Protein AF-A0A0A2W5I9-F1 (afdb_monomer_lite)

Foldseek 3Di:
DFPVVVCPVVDPPPDDPPDVPDPPDDPPPDPDDDPPPQPDLQFPDLPDQWDWAAALNFIAIAGADSVQCPDPDDDHSVLRGHGNVLSVVLNLLLDPVNCCPVVQLFFQAFEEEEESCRLHCSNLLSCFLGYAAYEYEEAPVNQVNNVVRCVRCVVRSLVVSVVVPDDDDDDDDDDDDDDDPDDRPPRTHHYDYDYDHPVPDDDDPPDDGQWYKYQDFDQPDDDPDDDDDDDDDDPPPRDTDTDIDTPDHHRDDD

Organism: NCBI:txid1245745

Structure (mmCIF, N/CA/C/O backbone):
data_AF-A0A0A2W5I9-F1
#
_entry.id   AF-A0A0A2W5I9-F1
#
loop_
_atom_site.group_PDB
_atom_site.id
_atom_site.type_symbol
_atom_site.label_atom_id
_atom_site.label_alt_id
_atom_site.label_comp_id
_atom_site.label_asym_id
_atom_site.label_entity_id
_atom_site.label_seq_id
_atom_site.pdbx_PDB_ins_code
_atom_site.Cartn_x
_atom_site.Cartn_y
_atom_site.Cartn_z
_atom_site.occupancy
_atom_site.B_iso_or_equiv
_atom_site.auth_seq_id
_atom_site.auth_comp_id
_atom_site.auth_asym_id
_atom_site.auth_atom_id
_atom_site.pdbx_PDB_model_num
ATOM 1 N N . MET A 1 1 ? -12.693 17.772 22.483 1.00 52.12 1 MET A N 1
ATOM 2 C CA . MET A 1 1 ? -11.372 17.391 21.970 1.00 52.12 1 MET A CA 1
ATOM 3 C C . MET A 1 1 ? -11.554 17.066 20.502 1.00 52.12 1 MET A C 1
ATOM 5 O O . MET A 1 1 ? -12.340 16.175 20.196 1.00 52.12 1 MET A O 1
ATOM 9 N N . THR A 1 2 ? -10.993 17.873 19.609 1.00 63.66 2 THR A N 1
ATOM 10 C CA . THR A 1 2 ? -11.064 17.654 18.155 1.00 63.66 2 THR A CA 1
ATOM 11 C C . THR A 1 2 ? -10.061 16.573 17.728 1.00 63.66 2 THR A C 1
ATOM 13 O O . THR A 1 2 ? -9.167 16.221 18.493 1.00 63.66 2 THR A O 1
ATOM 16 N N . CYS A 1 3 ? -10.193 16.018 16.516 1.00 57.78 3 CYS A N 1
ATOM 17 C CA . CYS A 1 3 ? -9.220 15.048 15.987 1.00 57.78 3 CYS A CA 1
ATOM 18 C C . CYS A 1 3 ? -7.805 15.623 15.924 1.00 57.78 3 CYS A C 1
ATOM 20 O O . CYS A 1 3 ? -6.857 14.907 16.217 1.00 57.78 3 CYS A O 1
ATOM 22 N N . ALA A 1 4 ? -7.691 16.906 15.567 1.00 61.53 4 ALA A N 1
ATOM 23 C CA . ALA A 1 4 ? -6.427 17.630 15.522 1.00 61.53 4 ALA A CA 1
ATOM 24 C C . ALA A 1 4 ? -5.788 17.712 16.915 1.00 61.53 4 ALA A C 1
ATOM 26 O O . ALA A 1 4 ? -4.659 17.276 17.081 1.00 61.53 4 ALA A O 1
ATOM 27 N N . GLU A 1 5 ? -6.547 18.120 17.938 1.00 63.84 5 GLU A N 1
ATOM 28 C CA . GLU A 1 5 ? -6.062 18.164 19.329 1.00 63.84 5 GLU A CA 1
ATOM 29 C C . GLU A 1 5 ? -5.630 16.778 19.842 1.00 63.84 5 GLU A C 1
ATOM 31 O O . GLU A 1 5 ? -4.676 16.660 20.607 1.00 63.84 5 GLU A O 1
ATOM 36 N N . LEU A 1 6 ? -6.327 15.713 19.428 1.00 67.12 6 LEU A N 1
ATOM 37 C CA . LEU A 1 6 ? -5.983 14.344 19.813 1.00 67.12 6 LEU A CA 1
ATOM 38 C C . LEU A 1 6 ? -4.720 13.849 19.089 1.00 67.12 6 LEU A C 1
ATOM 40 O O . LEU A 1 6 ? -3.884 13.208 19.718 1.00 67.12 6 LEU A O 1
ATOM 44 N N . LEU A 1 7 ? -4.556 14.176 17.803 1.00 66.88 7 LEU A N 1
ATOM 45 C CA . LEU A 1 7 ? -3.341 13.888 17.036 1.00 66.88 7 LEU A CA 1
ATOM 46 C C . LEU A 1 7 ? -2.136 14.646 17.594 1.00 66.88 7 LEU A C 1
ATOM 48 O O . LEU A 1 7 ? -1.133 14.009 17.880 1.00 66.88 7 LEU A O 1
ATOM 52 N N . GLU A 1 8 ? -2.258 15.950 17.840 1.00 68.31 8 GLU A N 1
ATOM 53 C CA . GLU A 1 8 ? -1.211 16.776 18.461 1.00 68.31 8 GLU A CA 1
ATOM 54 C C . GLU A 1 8 ? -0.832 16.287 19.865 1.00 68.31 8 GLU A C 1
ATOM 56 O O . GLU A 1 8 ? 0.310 16.423 20.287 1.00 68.31 8 GLU A O 1
ATOM 61 N N . SER A 1 9 ? -1.777 15.702 20.610 1.00 68.31 9 SER A N 1
ATOM 62 C CA . SER A 1 9 ? -1.481 15.138 21.933 1.00 68.31 9 SER A CA 1
ATOM 63 C C . SER A 1 9 ? -0.750 13.792 21.887 1.00 68.31 9 SER A C 1
ATOM 65 O O . SER A 1 9 ? -0.144 13.390 22.881 1.00 68.31 9 SER A O 1
ATOM 67 N N . LEU A 1 10 ? -0.858 13.069 20.767 1.00 64.94 10 LEU A N 1
ATOM 68 C CA . LEU A 1 10 ? -0.329 11.712 20.592 1.00 64.94 10 LEU A CA 1
ATOM 69 C C . LEU A 1 10 ? 0.934 11.667 19.730 1.00 64.94 10 LEU A C 1
ATOM 71 O O . LEU A 1 10 ? 1.725 10.734 19.868 1.00 64.94 10 LEU A O 1
ATOM 75 N N . LEU A 1 11 ? 1.094 12.634 18.834 1.00 65.25 11 LEU A N 1
ATOM 76 C CA . LEU A 1 11 ? 2.241 12.799 17.957 1.00 65.25 11 LEU A CA 1
ATOM 77 C C . LEU A 1 11 ? 3.175 13.863 18.537 1.00 65.25 11 LEU A C 1
ATOM 79 O O . LEU A 1 11 ? 2.763 14.737 19.297 1.00 65.25 11 LEU A O 1
ATOM 83 N N . GLU A 1 12 ? 4.453 13.772 18.188 1.00 58.31 12 GLU A N 1
ATOM 84 C CA . GLU A 1 12 ? 5.387 14.871 18.429 1.00 58.31 12 GLU A CA 1
ATOM 85 C C . GLU A 1 12 ? 4.946 16.120 17.636 1.00 58.31 12 GLU A C 1
ATOM 87 O O . GLU A 1 12 ? 4.143 15.991 16.704 1.00 58.31 12 GLU A O 1
ATOM 92 N N . PRO A 1 13 ? 5.423 17.328 18.005 1.00 53.09 13 PRO A N 1
ATOM 93 C CA . PRO A 1 13 ? 5.134 18.539 17.245 1.00 53.09 13 PRO A CA 1
ATOM 94 C C . PRO A 1 13 ? 5.393 18.324 15.753 1.00 53.09 13 PRO A C 1
ATOM 96 O O . PRO A 1 13 ? 6.330 17.608 15.393 1.00 53.09 13 PRO A O 1
ATOM 99 N N . GLU A 1 14 ? 4.570 18.948 14.907 1.00 50.47 14 GLU A N 1
ATOM 100 C CA . GLU A 1 14 ? 4.758 18.935 13.456 1.00 50.47 14 GLU A CA 1
ATOM 101 C C . GLU A 1 14 ? 6.224 19.232 13.125 1.00 50.47 14 GLU A C 1
ATOM 103 O O . GLU A 1 14 ? 6.803 20.210 13.608 1.00 50.47 14 GLU A O 1
ATOM 108 N N . ILE A 1 15 ? 6.840 18.347 12.341 1.00 54.41 15 ILE A N 1
ATOM 109 C CA . ILE A 1 15 ? 8.192 18.572 11.849 1.00 54.41 15 ILE A CA 1
ATOM 110 C C . ILE A 1 15 ? 8.062 19.649 10.771 1.00 54.41 15 ILE A C 1
ATOM 112 O O . ILE A 1 15 ? 7.658 19.347 9.650 1.00 54.41 15 ILE A O 1
ATOM 116 N N . GLU A 1 16 ? 8.366 20.903 11.121 1.00 40.19 16 GLU A N 1
ATOM 117 C CA . GLU A 1 16 ? 8.566 21.959 10.125 1.00 40.19 16 GLU A CA 1
ATOM 118 C C . GLU A 1 16 ? 9.627 21.474 9.128 1.00 40.19 16 GLU A C 1
ATOM 120 O O . GLU A 1 16 ? 10.643 20.910 9.549 1.00 40.19 16 GLU A O 1
ATOM 125 N N . ASP A 1 17 ? 9.341 21.632 7.827 1.00 41.25 17 ASP A N 1
ATOM 126 C CA . ASP A 1 17 ? 10.168 21.166 6.708 1.00 41.25 17 ASP A CA 1
ATOM 127 C C . ASP A 1 17 ? 11.663 21.233 7.056 1.00 41.25 17 ASP A C 1
ATOM 129 O O . ASP A 1 17 ? 12.174 22.282 7.451 1.00 41.25 17 ASP A O 1
ATOM 133 N N . ALA A 1 18 ? 12.353 20.093 6.953 1.00 39.56 18 ALA A N 1
ATOM 134 C CA . ALA A 1 18 ? 13.768 19.977 7.276 1.00 39.56 18 ALA A CA 1
ATOM 135 C C . ALA A 1 18 ? 14.614 20.805 6.293 1.00 39.56 18 ALA A C 1
ATOM 137 O O . ALA A 1 18 ? 15.178 20.284 5.332 1.00 39.56 18 ALA A O 1
ATOM 138 N N . ASP A 1 19 ? 14.708 22.110 6.529 1.00 41.22 19 ASP A N 1
ATOM 139 C CA . ASP A 1 19 ? 15.685 22.969 5.884 1.00 41.22 19 ASP A CA 1
ATOM 140 C C . ASP A 1 19 ? 17.084 22.465 6.279 1.00 41.22 19 ASP A C 1
ATOM 142 O O . ASP A 1 19 ? 17.361 22.229 7.459 1.00 41.22 19 ASP A O 1
ATOM 146 N N . GLU A 1 20 ? 17.977 22.313 5.292 1.00 44.75 20 GLU A N 1
ATOM 147 C CA . GLU A 1 20 ? 19.311 21.670 5.345 1.00 44.75 20 GLU A CA 1
ATOM 148 C C . GLU A 1 20 ? 20.307 22.198 6.419 1.00 44.75 20 GLU A C 1
ATOM 150 O O . GLU A 1 20 ? 21.486 21.844 6.404 1.00 44.75 20 GLU A O 1
ATOM 155 N N . GLY A 1 21 ? 19.893 23.045 7.366 1.00 41.62 21 GLY A N 1
ATOM 156 C CA . GLY A 1 21 ? 20.772 23.741 8.309 1.00 41.62 21 GLY A CA 1
ATOM 157 C C . GLY A 1 21 ? 20.433 23.657 9.799 1.00 41.62 21 GLY A C 1
ATOM 158 O O . GLY A 1 21 ? 21.230 24.156 10.592 1.00 41.62 21 GLY A O 1
ATOM 159 N N . SER A 1 22 ? 19.317 23.054 10.226 1.00 37.38 22 SER A N 1
ATOM 160 C CA . SER A 1 22 ? 18.909 23.079 11.645 1.00 37.38 22 SER A CA 1
ATOM 161 C C . SER A 1 22 ? 18.976 21.705 12.317 1.00 37.38 22 SER A C 1
ATOM 163 O O . SER A 1 22 ? 17.987 21.173 12.814 1.00 37.38 22 SER A O 1
ATOM 165 N N . ILE A 1 23 ? 20.177 21.122 12.386 1.00 39.69 23 ILE A N 1
ATOM 166 C CA . ILE A 1 23 ? 20.460 20.051 13.354 1.00 39.69 23 ILE A CA 1
ATOM 167 C C . ILE A 1 23 ? 20.626 20.716 14.728 1.00 39.69 23 ILE A C 1
ATOM 169 O O . ILE A 1 23 ? 21.737 20.946 15.207 1.00 39.69 23 ILE A O 1
ATOM 173 N N . ILE A 1 24 ? 19.506 21.070 15.359 1.00 34.22 24 ILE A N 1
ATOM 174 C CA . ILE A 1 24 ? 19.458 21.299 16.804 1.00 34.22 24 ILE A CA 1
ATOM 175 C C . ILE A 1 24 ? 19.290 19.911 17.444 1.00 34.22 24 ILE A C 1
ATOM 177 O O . ILE A 1 24 ? 18.338 19.207 17.113 1.00 34.22 24 ILE A O 1
ATOM 181 N N . PRO A 1 25 ? 20.208 19.459 18.318 1.00 35.72 25 PRO A N 1
ATOM 182 C CA . PRO A 1 25 ? 20.138 18.116 18.882 1.00 35.72 25 PRO A CA 1
ATOM 183 C C . PRO A 1 25 ? 18.920 17.975 19.817 1.00 35.72 25 PRO A C 1
ATOM 185 O O . PRO A 1 25 ? 18.752 18.812 20.710 1.00 35.72 25 PRO A O 1
ATOM 188 N N . PRO A 1 26 ? 18.093 16.921 19.672 1.00 39.31 26 PRO A N 1
ATOM 189 C CA . PRO A 1 26 ? 17.009 16.640 20.607 1.00 39.31 26 PRO A CA 1
ATOM 190 C C . PRO A 1 26 ? 17.522 16.092 21.964 1.00 39.31 26 PRO A C 1
ATOM 192 O O . PRO A 1 26 ? 18.633 15.555 22.048 1.00 39.31 26 PRO A O 1
ATOM 195 N N . PRO A 1 27 ? 16.727 16.227 23.048 1.00 34.94 27 PRO A N 1
ATOM 196 C CA . PRO A 1 27 ? 17.019 15.701 24.389 1.00 34.94 27 PRO A CA 1
ATOM 197 C C . PRO A 1 27 ? 16.955 14.150 24.438 1.00 34.94 27 PRO A C 1
ATOM 199 O O . PRO A 1 27 ? 16.600 13.505 23.453 1.00 34.94 27 PRO A O 1
ATOM 202 N N . PRO A 1 28 ? 17.359 13.499 25.552 1.00 40.03 28 PRO A N 1
ATOM 203 C CA . PRO A 1 28 ? 17.940 12.161 25.530 1.00 40.03 28 PRO A CA 1
ATOM 204 C C . PRO A 1 28 ? 16.881 11.049 25.530 1.00 40.03 28 PRO A C 1
ATOM 206 O O . PRO A 1 28 ? 16.645 10.406 26.546 1.00 40.03 28 PRO A O 1
ATOM 209 N N . PHE A 1 29 ? 16.302 10.763 24.369 1.00 37.06 29 PHE A N 1
ATOM 210 C CA . PHE A 1 29 ? 15.834 9.422 24.008 1.00 37.06 29 PHE A CA 1
ATOM 211 C C . PHE A 1 29 ? 16.404 9.089 22.628 1.00 37.06 29 PHE A C 1
ATOM 213 O O . PHE A 1 29 ? 15.773 9.232 21.589 1.00 37.06 29 PHE A O 1
ATOM 220 N N . SER A 1 30 ? 17.685 8.722 22.645 1.00 35.22 30 SER A N 1
ATOM 221 C CA . SER A 1 30 ? 18.511 8.464 21.468 1.00 35.22 30 SER A CA 1
ATOM 222 C C . SER A 1 30 ? 18.070 7.177 20.761 1.00 35.22 30 SER A C 1
ATOM 224 O O . SER A 1 30 ? 18.558 6.088 21.068 1.00 35.22 30 SER A O 1
ATOM 226 N N . LEU A 1 31 ? 17.144 7.294 19.806 1.00 36.31 31 LEU A N 1
ATOM 227 C CA . LEU A 1 31 ? 17.125 6.403 18.649 1.00 36.31 31 LEU A CA 1
ATOM 228 C C . LEU A 1 31 ? 18.290 6.839 17.761 1.00 36.31 31 LEU A C 1
ATOM 230 O O . LEU A 1 31 ? 18.297 7.926 17.190 1.00 36.31 31 LEU A O 1
ATOM 234 N N . SER A 1 32 ? 19.327 6.011 17.719 1.00 35.12 32 SER A N 1
ATOM 235 C CA . SER A 1 32 ? 20.546 6.247 16.954 1.00 35.12 32 SER A CA 1
ATOM 236 C C . SER A 1 32 ? 20.240 6.416 15.461 1.00 35.12 32 SER A C 1
ATOM 238 O O . SER A 1 32 ? 20.146 5.427 14.731 1.00 35.12 32 SER A O 1
ATOM 240 N N . HIS A 1 33 ? 20.139 7.657 14.984 1.00 43.16 33 HIS A N 1
ATOM 241 C CA . HIS A 1 33 ? 20.251 7.953 13.560 1.00 43.16 33 HIS A CA 1
ATOM 242 C C . HIS A 1 33 ? 21.712 7.766 13.158 1.00 43.16 33 HIS A C 1
ATOM 244 O O . HIS A 1 33 ? 22.575 8.611 13.387 1.00 43.16 33 HIS A O 1
ATOM 250 N N . THR A 1 34 ? 21.998 6.605 12.577 1.00 36.62 34 THR A N 1
ATOM 251 C CA . THR A 1 34 ? 23.196 6.456 11.753 1.00 36.62 34 THR A CA 1
ATOM 252 C C . THR A 1 34 ? 22.946 7.302 10.502 1.00 36.62 34 THR A C 1
ATOM 254 O O . THR A 1 34 ? 21.876 7.131 9.914 1.00 36.62 34 THR A O 1
ATOM 257 N N . PRO A 1 35 ? 23.845 8.216 10.087 1.00 38.94 35 PRO A N 1
ATOM 258 C CA . PRO A 1 35 ? 23.678 8.914 8.818 1.00 38.94 35 PRO A CA 1
ATOM 259 C C . PRO A 1 35 ? 23.523 7.855 7.727 1.00 38.94 35 PRO A C 1
ATOM 261 O O . PRO A 1 35 ? 24.379 6.976 7.587 1.00 38.94 35 PRO A O 1
ATOM 264 N N . LEU A 1 36 ? 22.381 7.883 7.034 1.00 42.62 36 LEU A N 1
ATOM 265 C CA . LEU A 1 36 ? 22.091 6.934 5.969 1.00 42.62 36 LEU A CA 1
ATOM 266 C C . LEU A 1 36 ? 23.231 7.046 4.950 1.00 42.62 36 LEU A C 1
ATOM 268 O O . LEU A 1 36 ? 23.522 8.158 4.501 1.00 42.62 36 LEU A O 1
ATOM 272 N N . PRO A 1 37 ? 23.924 5.947 4.602 1.00 35.88 37 PRO A N 1
ATOM 273 C CA . PRO A 1 37 ? 24.880 5.998 3.512 1.00 35.88 37 PRO A CA 1
ATOM 274 C C . PRO A 1 37 ? 24.113 6.469 2.276 1.00 35.88 37 PRO A C 1
ATOM 276 O O . PRO A 1 37 ? 23.163 5.820 1.844 1.00 35.88 37 PRO A O 1
ATOM 279 N N . SER A 1 38 ? 24.518 7.618 1.739 1.00 44.62 38 SER A N 1
ATOM 280 C CA . SER A 1 38 ? 23.870 8.393 0.673 1.00 44.62 38 SER A CA 1
ATOM 281 C C . SER A 1 38 ? 23.916 7.714 -0.707 1.00 44.62 38 SER A C 1
ATOM 283 O O . SER A 1 38 ? 24.135 8.367 -1.720 1.00 44.62 38 SER A O 1
ATOM 285 N N . SER A 1 39 ? 23.807 6.388 -0.752 1.00 49.22 39 SER A N 1
ATOM 286 C CA . SER A 1 39 ? 23.947 5.555 -1.954 1.00 49.22 39 SER A CA 1
ATOM 287 C C . SER A 1 39 ? 22.875 4.470 -2.075 1.00 49.22 39 SER A C 1
ATOM 289 O O . SER A 1 39 ? 22.845 3.749 -3.069 1.00 49.22 39 SER A O 1
ATOM 291 N N . ASP A 1 40 ? 21.971 4.355 -1.100 1.00 58.31 40 ASP A N 1
ATOM 292 C CA . ASP A 1 40 ? 20.809 3.483 -1.199 1.00 58.31 40 ASP A CA 1
ATOM 293 C C . ASP A 1 40 ? 19.559 4.358 -1.226 1.00 58.31 40 ASP A C 1
ATOM 295 O O . ASP A 1 40 ? 19.173 4.923 -0.206 1.00 58.31 40 ASP A O 1
ATOM 299 N N . LEU A 1 41 ? 18.927 4.453 -2.401 1.00 60.88 41 LEU A N 1
ATOM 300 C CA . LEU A 1 41 ? 17.625 5.101 -2.623 1.00 60.88 41 LEU A CA 1
ATOM 301 C C . LEU A 1 41 ? 16.519 4.558 -1.699 1.00 60.88 41 LEU A C 1
ATOM 303 O O . LEU A 1 41 ? 15.403 5.053 -1.726 1.00 60.88 41 LEU A O 1
ATOM 307 N N . GLY A 1 42 ? 16.808 3.541 -0.885 1.00 80.25 42 GLY A N 1
ATOM 308 C CA . GLY A 1 42 ? 15.908 3.025 0.127 1.00 80.25 42 GLY A CA 1
ATOM 309 C C . GLY A 1 42 ? 15.047 1.897 -0.415 1.00 80.25 42 GLY A C 1
ATOM 310 O O . GLY A 1 42 ? 13.936 1.714 0.068 1.00 80.25 42 GLY A O 1
ATOM 311 N N . PHE A 1 43 ? 15.532 1.124 -1.391 1.00 86.38 43 PHE A N 1
ATOM 312 C CA . PHE A 1 43 ? 14.809 -0.017 -1.967 1.00 86.38 43 PHE A CA 1
ATOM 313 C C . PHE A 1 43 ? 15.198 -1.330 -1.288 1.00 86.38 43 PHE A C 1
ATOM 315 O O . PHE A 1 43 ? 16.356 -1.529 -0.938 1.00 86.38 43 PHE A O 1
ATOM 322 N N . VAL A 1 44 ? 14.255 -2.261 -1.122 1.00 87.06 44 VAL A N 1
ATOM 323 C CA . VAL A 1 44 ? 14.552 -3.570 -0.505 1.00 87.06 44 VAL A CA 1
ATOM 324 C C . VAL A 1 44 ? 15.500 -4.388 -1.389 1.00 87.06 44 VAL A C 1
ATOM 326 O O . VAL A 1 44 ? 16.569 -4.793 -0.942 1.00 87.06 44 VAL A O 1
ATOM 329 N N . ASP A 1 45 ? 15.123 -4.587 -2.653 1.00 89.81 45 ASP A N 1
ATOM 330 C CA . ASP A 1 45 ? 15.984 -5.121 -3.712 1.00 89.81 45 ASP A CA 1
ATOM 331 C C . ASP A 1 45 ? 15.479 -4.583 -5.064 1.00 89.81 45 ASP A C 1
ATOM 333 O O . ASP A 1 45 ? 14.471 -5.077 -5.575 1.00 89.81 45 ASP A O 1
ATOM 337 N N . PRO A 1 46 ? 16.146 -3.575 -5.655 1.00 88.12 46 PRO A N 1
ATOM 338 C CA . PRO A 1 46 ? 15.689 -2.943 -6.892 1.00 88.12 46 PRO A CA 1
ATOM 339 C C . PRO A 1 46 ? 15.967 -3.779 -8.150 1.00 88.12 46 PRO A C 1
ATOM 341 O O . PRO A 1 46 ? 15.544 -3.396 -9.240 1.00 88.12 46 PRO A O 1
ATOM 344 N N . ARG A 1 47 ? 16.717 -4.886 -8.042 1.00 89.44 47 ARG A N 1
ATOM 345 C CA . ARG A 1 47 ? 17.059 -5.765 -9.176 1.00 89.44 47 ARG A CA 1
ATOM 346 C C . ARG A 1 47 ? 16.160 -6.993 -9.244 1.00 89.44 47 ARG A C 1
ATOM 348 O O . ARG A 1 47 ? 16.008 -7.576 -10.321 1.00 89.44 47 ARG A O 1
ATOM 355 N N . ALA A 1 48 ? 15.569 -7.390 -8.123 1.00 92.44 48 ALA A N 1
ATOM 356 C CA . ALA A 1 48 ? 14.651 -8.510 -8.073 1.00 92.44 48 ALA A CA 1
ATOM 357 C C . ALA A 1 48 ? 13.321 -8.193 -8.775 1.00 92.44 48 ALA A C 1
ATOM 359 O O . ALA A 1 48 ? 12.766 -7.102 -8.684 1.00 92.44 48 ALA A O 1
ATOM 360 N N . ARG A 1 49 ? 12.767 -9.191 -9.472 1.00 95.44 49 ARG A N 1
ATOM 361 C CA . ARG A 1 49 ? 11.403 -9.111 -10.033 1.00 95.44 49 ARG A CA 1
ATOM 362 C C . ARG A 1 49 ? 10.323 -9.382 -8.990 1.00 95.44 49 ARG A C 1
ATOM 364 O O . ARG A 1 49 ? 9.164 -9.053 -9.223 1.00 95.44 49 ARG A O 1
ATOM 371 N N . THR A 1 50 ? 10.708 -9.995 -7.877 1.00 96.56 50 THR A N 1
ATOM 372 C CA . THR A 1 50 ? 9.833 -10.354 -6.769 1.00 96.56 50 THR A CA 1
ATOM 373 C C . THR A 1 50 ? 10.609 -10.232 -5.465 1.00 96.56 50 THR A C 1
ATOM 375 O O . THR A 1 50 ? 11.762 -10.654 -5.413 1.00 96.56 50 THR A O 1
ATOM 378 N N . VAL A 1 51 ? 9.985 -9.675 -4.431 1.00 96.25 51 VAL A N 1
ATOM 379 C CA . VAL A 1 51 ? 10.532 -9.578 -3.072 1.00 96.25 51 VAL A CA 1
ATOM 380 C C . VAL A 1 51 ? 9.488 -10.043 -2.071 1.00 96.25 51 VAL A C 1
ATOM 382 O O . VAL A 1 51 ? 8.305 -9.755 -2.236 1.00 96.25 51 VAL A O 1
ATOM 385 N N . GLU A 1 52 ? 9.938 -10.732 -1.028 1.00 96.50 52 GLU A N 1
ATOM 386 C CA . GLU A 1 52 ? 9.101 -11.092 0.112 1.00 96.50 52 GLU A CA 1
ATOM 387 C C . GLU A 1 52 ? 9.150 -9.987 1.170 1.00 96.50 52 GLU A C 1
ATOM 389 O O . GLU A 1 52 ? 10.225 -9.498 1.527 1.00 96.50 52 GLU A O 1
ATOM 394 N N . ALA A 1 53 ? 7.988 -9.604 1.685 1.00 93.75 53 ALA A N 1
ATOM 395 C CA . ALA A 1 53 ? 7.842 -8.632 2.757 1.00 93.75 53 ALA A CA 1
ATOM 396 C C . ALA A 1 53 ? 6.957 -9.213 3.856 1.00 93.75 53 ALA A C 1
ATOM 398 O O . ALA A 1 53 ? 5.896 -9.765 3.579 1.00 93.75 53 ALA A O 1
ATOM 399 N N . ARG A 1 54 ? 7.375 -9.056 5.112 1.00 93.62 54 ARG A N 1
ATOM 400 C CA . ARG A 1 54 ? 6.598 -9.508 6.263 1.00 93.62 54 ARG A CA 1
ATOM 401 C C . ARG A 1 54 ? 5.958 -8.321 6.964 1.00 93.62 54 ARG A C 1
ATOM 403 O O . ARG A 1 54 ? 6.664 -7.394 7.340 1.00 93.62 54 ARG A O 1
ATOM 410 N N . VAL A 1 55 ? 4.641 -8.369 7.146 1.00 92.56 55 VAL A N 1
ATOM 411 C CA . VAL A 1 55 ? 3.835 -7.300 7.755 1.00 92.56 55 VAL A CA 1
ATOM 412 C C . VAL A 1 55 ? 2.777 -7.922 8.661 1.00 92.56 55 VAL A C 1
ATOM 414 O O . VAL A 1 55 ? 2.035 -8.809 8.239 1.00 92.56 55 VAL A O 1
ATOM 417 N N . GLY A 1 56 ? 2.699 -7.489 9.920 1.00 86.94 56 GLY A N 1
ATOM 418 C CA . GLY A 1 56 ? 1.717 -7.988 10.887 1.00 86.94 56 GLY A CA 1
ATOM 419 C C . GLY A 1 56 ? 1.830 -9.495 11.136 1.00 86.94 56 GLY A C 1
ATOM 420 O O . GLY A 1 56 ? 0.838 -10.163 11.417 1.00 86.94 56 GLY A O 1
ATOM 421 N N . GLY A 1 57 ? 3.030 -10.058 10.965 1.00 88.00 57 GLY A N 1
ATOM 422 C CA . GLY A 1 57 ? 3.274 -11.497 11.056 1.00 88.00 57 GLY A CA 1
ATOM 423 C C . GLY A 1 57 ? 2.911 -12.310 9.805 1.00 88.00 57 GLY A C 1
ATOM 424 O O . GLY A 1 57 ? 3.140 -13.520 9.832 1.00 88.00 57 GLY A O 1
ATOM 425 N N . VAL A 1 58 ? 2.416 -11.671 8.740 1.00 91.88 58 VAL A N 1
ATOM 426 C CA . VAL A 1 58 ? 2.010 -12.271 7.457 1.00 91.88 58 VAL A CA 1
ATOM 427 C C . VAL A 1 58 ? 3.084 -12.027 6.404 1.00 91.88 58 VAL A C 1
ATOM 429 O O . VAL A 1 58 ? 3.589 -10.911 6.298 1.00 91.88 58 VAL A O 1
ATOM 432 N N . ASP A 1 59 ? 3.413 -13.053 5.623 1.00 95.06 59 ASP A N 1
ATOM 433 C CA . ASP A 1 59 ? 4.357 -12.939 4.511 1.00 95.06 59 ASP A CA 1
ATOM 434 C C . ASP A 1 59 ? 3.609 -12.604 3.211 1.00 95.06 59 ASP A C 1
ATOM 436 O O . ASP A 1 59 ? 2.589 -13.220 2.886 1.00 95.06 59 ASP A O 1
ATOM 440 N N . TYR A 1 60 ? 4.125 -11.616 2.486 1.00 96.25 60 TYR A N 1
ATOM 441 C CA . TYR A 1 60 ? 3.575 -11.093 1.244 1.00 96.25 60 TYR A CA 1
ATOM 442 C C . TYR A 1 60 ? 4.613 -11.140 0.130 1.00 96.25 60 TYR A C 1
ATOM 444 O O . TYR A 1 60 ? 5.754 -10.713 0.309 1.00 96.25 60 TYR A O 1
ATOM 452 N N . THR A 1 61 ? 4.169 -11.547 -1.054 1.00 97.56 61 THR A N 1
ATOM 453 C CA . THR A 1 61 ? 5.000 -11.611 -2.255 1.00 97.56 61 THR A CA 1
ATOM 454 C C . THR A 1 61 ? 4.725 -10.391 -3.131 1.00 97.56 61 THR A C 1
ATOM 456 O O . THR A 1 61 ? 3.610 -10.207 -3.625 1.00 97.56 61 THR A O 1
ATOM 459 N N . ILE A 1 62 ? 5.736 -9.550 -3.346 1.00 97.69 62 ILE A N 1
ATOM 460 C CA . ILE A 1 62 ? 5.623 -8.282 -4.076 1.00 97.69 62 ILE A CA 1
ATOM 461 C C . ILE A 1 62 ? 6.369 -8.361 -5.405 1.00 97.69 62 ILE A C 1
ATOM 463 O O . ILE A 1 62 ? 7.595 -8.445 -5.444 1.00 97.69 62 ILE A O 1
ATOM 467 N N . HIS A 1 63 ? 5.630 -8.290 -6.507 1.00 97.69 63 HIS A N 1
ATOM 468 C CA . HIS A 1 63 ? 6.147 -8.204 -7.867 1.00 97.69 63 HIS A CA 1
ATOM 469 C C . HIS A 1 63 ? 6.550 -6.769 -8.223 1.00 97.69 63 HIS A C 1
ATOM 471 O O . HIS A 1 63 ? 5.800 -5.821 -7.987 1.00 97.69 63 HIS A O 1
ATOM 477 N N . GLN A 1 64 ? 7.718 -6.626 -8.843 1.00 95.25 64 GLN A N 1
ATOM 478 C CA . GLN A 1 64 ? 8.355 -5.350 -9.172 1.00 95.25 64 GLN A CA 1
ATOM 479 C C . GLN A 1 64 ? 8.731 -5.273 -10.654 1.00 95.25 64 GLN A C 1
ATOM 481 O O . GLN A 1 64 ? 8.773 -6.287 -11.358 1.00 95.25 64 GLN A O 1
ATOM 486 N N . SER A 1 65 ? 9.090 -4.077 -11.126 1.00 92.19 65 SER A N 1
ATOM 487 C CA . SER A 1 65 ? 9.667 -3.883 -12.459 1.00 92.19 65 SER A CA 1
ATOM 488 C C . SER A 1 65 ? 10.970 -3.077 -12.421 1.00 92.19 65 SER A C 1
ATOM 490 O O . SER A 1 65 ? 10.968 -1.869 -12.672 1.00 92.19 65 SER A O 1
ATOM 492 N N . PRO A 1 66 ? 12.115 -3.758 -12.226 1.00 89.12 66 PRO A N 1
ATOM 493 C CA . PRO A 1 66 ? 13.447 -3.151 -12.333 1.00 89.12 66 PRO A CA 1
ATOM 494 C C . PRO A 1 66 ? 13.701 -2.454 -13.681 1.00 89.12 66 PRO A C 1
ATOM 496 O O . PRO A 1 66 ? 14.417 -1.457 -13.771 1.00 89.12 66 PRO A O 1
ATOM 499 N N . GLY A 1 67 ? 13.093 -2.970 -14.756 1.00 84.88 67 GLY A N 1
ATOM 500 C CA . GLY A 1 67 ? 13.192 -2.378 -16.092 1.00 84.88 67 GLY A CA 1
ATOM 501 C C . GLY A 1 67 ? 12.484 -1.026 -16.210 1.00 84.88 67 GLY A C 1
ATOM 502 O O . GLY A 1 67 ? 12.914 -0.181 -16.983 1.00 84.88 67 GLY A O 1
ATOM 503 N N . VAL A 1 68 ? 11.416 -0.800 -15.437 1.00 83.25 68 VAL A N 1
ATOM 504 C CA . VAL A 1 68 ? 10.736 0.506 -15.390 1.00 83.25 68 VAL A CA 1
ATOM 505 C C . VAL A 1 68 ? 11.527 1.488 -14.532 1.00 83.25 68 VAL A C 1
ATOM 507 O O . VAL A 1 68 ? 11.668 2.640 -14.936 1.00 83.25 68 VAL A O 1
ATOM 510 N N . LEU A 1 69 ? 12.112 1.031 -13.418 1.00 81.75 69 LEU A N 1
ATOM 511 C CA . LEU A 1 69 ? 13.007 1.856 -12.599 1.00 81.75 69 LEU A CA 1
ATOM 512 C C . LEU A 1 69 ? 14.174 2.423 -13.426 1.00 81.75 69 LEU A C 1
ATOM 514 O O . LEU A 1 69 ? 14.505 3.594 -13.298 1.00 81.75 69 LEU A O 1
ATOM 518 N N . SER A 1 70 ? 14.750 1.605 -14.311 1.00 78.69 70 SER A N 1
ATOM 519 C CA . SER A 1 70 ? 15.876 1.973 -15.187 1.00 78.69 70 SER A CA 1
ATOM 520 C C . SER A 1 70 ? 15.474 2.647 -16.508 1.00 78.69 70 SER A C 1
ATOM 522 O O . SER A 1 70 ? 16.321 2.827 -17.380 1.00 78.69 70 SER A O 1
ATOM 524 N N . SER A 1 71 ? 14.198 2.998 -16.691 1.00 78.94 71 SER A N 1
ATOM 525 C CA . SER A 1 71 ? 13.715 3.607 -17.936 1.00 78.94 71 SER A CA 1
ATOM 526 C C . SER A 1 71 ? 13.832 5.133 -17.940 1.00 78.94 71 SER A C 1
ATOM 528 O O . SER A 1 71 ? 13.603 5.778 -16.921 1.00 78.94 71 SER A O 1
ATOM 530 N N . ASP A 1 72 ? 14.060 5.719 -19.119 1.00 66.62 72 ASP A N 1
ATOM 531 C CA . ASP A 1 72 ? 14.102 7.177 -19.339 1.00 66.62 72 ASP A CA 1
ATOM 532 C C . ASP A 1 72 ? 12.699 7.819 -19.409 1.00 66.62 72 ASP A C 1
ATOM 534 O O . ASP A 1 72 ? 12.455 8.772 -20.157 1.00 66.62 72 ASP A O 1
ATOM 538 N N . ARG A 1 73 ? 11.719 7.262 -18.689 1.00 73.44 73 ARG A N 1
ATOM 539 C CA . ARG A 1 73 ? 10.345 7.773 -18.697 1.00 73.44 73 ARG A CA 1
ATOM 540 C C . ARG A 1 73 ? 10.313 9.178 -18.087 1.00 73.44 73 ARG A C 1
ATOM 542 O O . ARG A 1 73 ? 10.905 9.433 -17.045 1.00 73.44 73 ARG A O 1
ATOM 549 N N . ALA A 1 74 ? 9.555 10.078 -18.715 1.00 58.88 74 ALA A N 1
ATOM 550 C CA . ALA A 1 74 ? 9.207 11.358 -18.110 1.00 58.88 74 ALA A CA 1
ATOM 551 C C . ALA A 1 74 ? 8.270 11.112 -16.909 1.00 58.88 74 ALA A C 1
ATOM 553 O O . ALA A 1 74 ? 7.159 10.618 -17.099 1.00 58.88 74 ALA A O 1
ATOM 554 N N . GLY A 1 75 ? 8.750 11.393 -15.694 1.00 64.69 75 GLY A N 1
ATOM 555 C CA . GLY A 1 75 ? 8.057 11.133 -14.421 1.00 64.69 75 GLY A CA 1
ATOM 556 C C . GLY A 1 75 ? 8.915 10.320 -13.442 1.00 64.69 75 GLY A C 1
ATOM 557 O O . GLY A 1 75 ? 9.931 9.744 -13.826 1.00 64.69 75 GLY A O 1
ATOM 558 N N . GLY A 1 76 ? 8.547 10.289 -12.159 1.00 72.56 76 GLY A N 1
ATOM 559 C CA . GLY A 1 76 ? 9.225 9.448 -11.166 1.00 72.56 76 GLY A CA 1
ATOM 560 C C . GLY A 1 76 ? 8.918 7.961 -11.382 1.00 72.56 76 GLY A C 1
ATOM 561 O O . GLY A 1 76 ? 7.771 7.544 -11.275 1.00 72.56 76 GLY A O 1
ATOM 562 N N . THR A 1 77 ? 9.932 7.140 -11.668 1.00 80.12 77 THR A N 1
ATOM 563 C CA . THR A 1 77 ? 9.792 5.680 -11.883 1.00 80.12 77 THR A CA 1
ATOM 564 C C . THR A 1 77 ? 10.056 4.849 -10.628 1.00 80.12 77 THR A C 1
ATOM 566 O O . THR A 1 77 ? 10.006 3.617 -10.663 1.00 80.12 77 THR A O 1
ATOM 569 N N . THR A 1 78 ? 10.345 5.504 -9.506 1.00 83.69 78 THR A N 1
ATOM 570 C CA . THR A 1 78 ? 10.755 4.850 -8.262 1.00 83.69 78 THR A CA 1
ATOM 571 C C . THR A 1 78 ? 9.629 4.085 -7.573 1.00 83.69 78 THR A C 1
ATOM 573 O O . THR A 1 78 ? 9.901 3.199 -6.769 1.00 83.69 78 THR A O 1
ATOM 576 N N . GLY A 1 79 ? 8.373 4.320 -7.961 1.00 85.81 79 GLY A N 1
ATOM 577 C CA . GLY A 1 79 ? 7.231 3.495 -7.565 1.00 85.81 79 GLY A CA 1
ATOM 578 C C . GLY A 1 79 ? 7.225 2.093 -8.189 1.00 85.81 79 GLY A C 1
ATOM 579 O O . GLY A 1 79 ? 6.412 1.265 -7.792 1.00 85.81 79 GLY A O 1
ATOM 580 N N . ALA A 1 80 ? 8.121 1.781 -9.138 1.00 89.94 80 ALA A N 1
ATOM 581 C CA . ALA A 1 80 ? 8.205 0.467 -9.788 1.00 89.94 80 ALA A CA 1
ATOM 582 C C . ALA A 1 80 ? 8.856 -0.640 -8.935 1.00 89.94 80 ALA A C 1
ATOM 584 O O . ALA A 1 80 ? 8.847 -1.806 -9.347 1.00 89.94 80 ALA A O 1
ATOM 585 N N . VAL A 1 81 ? 9.441 -0.284 -7.790 1.00 92.31 81 VAL A N 1
ATOM 586 C CA . VAL A 1 81 ? 10.160 -1.185 -6.878 1.00 92.31 81 VAL A CA 1
ATOM 587 C C . VAL A 1 81 ? 9.719 -0.962 -5.432 1.00 92.31 81 VAL A C 1
ATOM 589 O O . VAL A 1 81 ? 9.145 0.073 -5.097 1.00 92.31 81 VAL A O 1
ATOM 592 N N . LEU A 1 82 ? 9.954 -1.953 -4.568 1.00 92.94 82 LEU A N 1
ATOM 593 C CA . LEU A 1 82 ? 9.543 -1.882 -3.165 1.00 92.94 82 LEU A CA 1
ATOM 594 C C . LEU A 1 82 ? 10.528 -1.045 -2.340 1.00 92.94 82 LEU A C 1
ATOM 596 O O . LEU A 1 82 ? 11.712 -1.379 -2.244 1.00 92.94 82 LEU A O 1
ATOM 600 N N . TRP A 1 83 ? 10.012 -0.013 -1.678 1.00 90.94 83 TRP A N 1
ATOM 601 C CA . TRP A 1 83 ? 10.762 0.801 -0.730 1.00 90.94 83 TRP A CA 1
ATOM 602 C C . TRP A 1 83 ? 10.856 0.117 0.635 1.00 90.94 83 TRP A C 1
ATOM 604 O O . TRP A 1 83 ? 9.904 -0.505 1.101 1.00 90.94 83 TRP A O 1
ATOM 614 N N . LYS A 1 84 ? 11.992 0.271 1.314 1.00 89.19 84 LYS A N 1
ATOM 615 C CA . LYS A 1 84 ? 12.256 -0.252 2.662 1.00 89.19 84 LYS A CA 1
ATOM 616 C C . LYS A 1 84 ? 11.294 0.308 3.703 1.00 89.19 84 LYS A C 1
ATOM 618 O O . LYS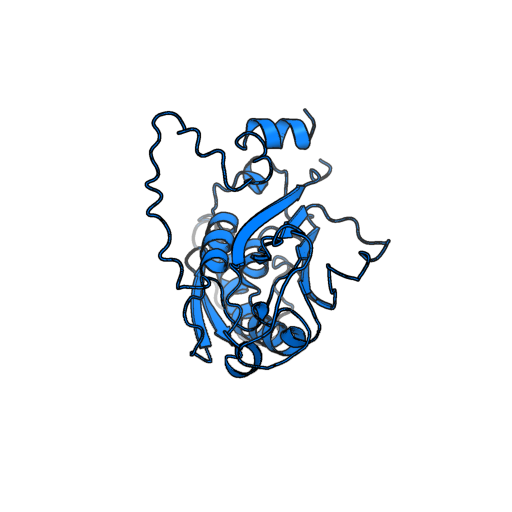 A 1 84 ? 10.996 -0.386 4.669 1.00 89.19 84 LYS A O 1
ATOM 623 N N . ILE A 1 85 ? 10.799 1.531 3.504 1.00 85.06 85 ILE A N 1
ATOM 624 C CA . ILE A 1 85 ? 9.843 2.147 4.426 1.00 85.06 85 ILE A CA 1
ATOM 625 C C . ILE A 1 85 ? 8.460 1.491 4.351 1.00 85.06 85 ILE A C 1
ATOM 627 O O . ILE A 1 85 ? 7.788 1.394 5.374 1.00 85.06 85 ILE A O 1
ATOM 631 N N . SER A 1 86 ? 8.035 0.983 3.185 1.00 90.94 86 SER A N 1
ATOM 632 C CA . SER A 1 86 ? 6.665 0.484 3.010 1.00 90.94 86 SER A CA 1
ATOM 633 C C . SER A 1 86 ? 6.341 -0.709 3.923 1.00 90.94 86 SER A C 1
ATOM 635 O O . SER A 1 86 ? 5.309 -0.655 4.585 1.00 90.94 86 SER A O 1
ATOM 637 N N . PRO A 1 87 ? 7.190 -1.755 4.054 1.00 91.62 87 PRO A N 1
ATOM 638 C CA . PRO A 1 87 ? 6.951 -2.824 5.025 1.00 91.62 87 PRO A CA 1
ATOM 639 C C . PRO A 1 87 ? 6.969 -2.338 6.477 1.00 91.62 87 PRO A C 1
ATOM 641 O O . PRO A 1 87 ? 6.154 -2.794 7.269 1.00 91.62 87 PRO A O 1
ATOM 644 N N . VAL A 1 88 ? 7.859 -1.403 6.828 1.00 90.56 88 VAL A N 1
ATOM 645 C CA . VAL A 1 88 ? 7.969 -0.867 8.197 1.00 90.56 88 VAL A CA 1
ATOM 646 C C . VAL A 1 88 ? 6.701 -0.104 8.582 1.00 90.56 88 VAL A C 1
ATOM 648 O O . VAL A 1 88 ? 6.136 -0.329 9.651 1.00 90.56 88 VAL A O 1
ATOM 651 N N . PHE A 1 89 ? 6.217 0.762 7.691 1.00 91.06 89 PHE A N 1
ATOM 652 C CA . PHE A 1 89 ? 4.997 1.528 7.914 1.00 91.06 89 PHE A CA 1
ATOM 653 C C . PHE A 1 89 ? 3.754 0.631 7.937 1.00 91.06 89 PHE A C 1
ATOM 655 O O . PHE A 1 89 ? 2.915 0.755 8.829 1.00 91.06 89 PHE A O 1
ATOM 662 N N . ALA A 1 90 ? 3.667 -0.337 7.023 1.00 92.81 90 ALA A N 1
ATOM 663 C CA . ALA A 1 90 ? 2.579 -1.306 7.007 1.00 92.81 90 ALA A CA 1
ATOM 664 C C . ALA A 1 90 ? 2.551 -2.172 8.280 1.00 92.81 90 ALA A C 1
ATOM 666 O O . ALA A 1 90 ? 1.475 -2.461 8.802 1.00 92.81 90 ALA A O 1
ATOM 667 N N . ASP A 1 91 ? 3.713 -2.562 8.814 1.00 92.12 91 ASP A N 1
ATOM 668 C CA . ASP A 1 91 ? 3.807 -3.312 10.071 1.00 92.12 91 ASP A CA 1
ATOM 669 C C . ASP A 1 91 ? 3.331 -2.472 11.267 1.00 92.12 91 ASP A C 1
ATOM 671 O O . ASP A 1 91 ? 2.539 -2.940 12.089 1.00 92.12 91 ASP A O 1
ATOM 675 N N . TRP A 1 92 ? 3.704 -1.188 11.305 1.00 92.88 92 TRP A N 1
ATOM 676 C CA . TRP A 1 92 ? 3.177 -0.243 12.289 1.00 92.88 92 TRP A CA 1
ATOM 677 C C . TRP A 1 92 ? 1.647 -0.084 12.191 1.00 92.88 92 TRP A C 1
ATOM 679 O O . TRP A 1 92 ? 0.961 -0.110 13.218 1.00 92.88 92 TRP A O 1
ATOM 689 N N . LEU A 1 93 ? 1.082 0.011 10.980 1.00 91.88 93 LEU A N 1
ATOM 690 C CA . LEU A 1 93 ? -0.374 0.049 10.748 1.00 91.88 93 LEU A CA 1
ATOM 691 C C . LEU A 1 93 ? -1.073 -1.243 11.207 1.00 91.88 93 LEU A C 1
ATOM 693 O O . LEU A 1 93 ? -2.171 -1.202 11.775 1.00 91.88 93 LEU A O 1
ATOM 697 N N . ALA A 1 94 ? -0.433 -2.394 10.995 1.00 91.44 94 ALA A N 1
ATOM 698 C CA . ALA A 1 94 ? -0.941 -3.700 11.408 1.00 91.44 94 ALA A CA 1
ATOM 699 C C . ALA A 1 94 ? -0.894 -3.912 12.931 1.00 91.44 94 ALA A C 1
ATOM 701 O O . ALA A 1 94 ? -1.575 -4.804 13.444 1.00 91.44 94 ALA A O 1
ATOM 702 N N . SER A 1 95 ? -0.126 -3.100 13.667 1.00 91.44 95 SER A N 1
ATOM 703 C CA . SER A 1 95 ? 0.039 -3.260 15.109 1.00 91.44 95 SER A CA 1
ATOM 704 C C . SER A 1 95 ? -1.312 -3.243 15.850 1.00 91.44 95 SER A C 1
ATOM 706 O O . SER A 1 95 ? -2.132 -2.330 15.654 1.00 91.44 95 SER A O 1
ATOM 708 N N . PRO A 1 96 ? -1.566 -4.211 16.756 1.00 88.25 96 PRO A N 1
ATOM 709 C CA . PRO A 1 96 ? -2.795 -4.248 17.546 1.00 88.25 96 PRO A CA 1
ATOM 710 C C . PRO A 1 96 ? -2.900 -3.067 18.519 1.00 88.25 96 PRO A C 1
ATOM 712 O O . PRO A 1 96 ? -4.002 -2.723 18.939 1.00 88.25 96 PRO A O 1
ATOM 715 N N . THR A 1 97 ? -1.775 -2.429 18.855 1.00 88.56 97 THR A N 1
ATOM 716 C CA . THR A 1 97 ? -1.711 -1.255 19.735 1.00 88.56 97 THR A CA 1
ATOM 717 C C . THR A 1 97 ? -1.678 0.067 18.970 1.00 88.56 97 THR A C 1
ATOM 719 O O . THR A 1 97 ? -1.506 1.112 19.594 1.00 88.56 97 THR A O 1
ATOM 722 N N . ASN A 1 98 ? -1.845 0.049 17.640 1.00 88.38 98 ASN A N 1
ATOM 723 C CA . ASN A 1 98 ? -1.851 1.268 16.835 1.00 88.38 98 ASN A CA 1
ATOM 724 C C . ASN A 1 98 ? -2.944 2.234 17.327 1.00 88.38 98 ASN A C 1
ATOM 726 O O . ASN A 1 98 ? -4.128 1.873 17.392 1.00 88.38 98 ASN A O 1
ATOM 730 N N . PHE A 1 99 ? -2.528 3.456 17.675 1.00 86.44 99 PHE A N 1
ATOM 731 C CA . PHE A 1 99 ? -3.392 4.425 18.335 1.00 86.44 99 PHE A CA 1
ATOM 732 C C . PHE A 1 99 ? -4.574 4.849 17.466 1.00 86.44 99 PHE A C 1
ATOM 734 O O . PHE A 1 99 ? -5.639 5.098 18.014 1.00 86.44 99 PHE A O 1
ATOM 741 N N . LEU A 1 100 ? -4.429 4.838 16.133 1.00 87.75 100 LEU A N 1
ATOM 742 C CA . LEU A 1 100 ? -5.500 5.200 15.199 1.00 87.75 100 LEU A CA 1
ATOM 743 C C . LEU A 1 100 ? -6.768 4.380 15.444 1.00 87.75 100 LEU A C 1
ATOM 745 O O . LEU A 1 100 ? -7.874 4.871 15.268 1.00 87.75 100 LEU A O 1
ATOM 749 N N . PHE A 1 101 ? -6.620 3.144 15.911 1.00 88.88 101 PHE A N 1
ATOM 750 C CA . PHE A 1 101 ? -7.745 2.264 16.197 1.00 88.88 101 PHE A CA 1
ATOM 751 C C . PHE A 1 101 ? -8.067 2.163 17.685 1.00 88.88 101 PHE A C 1
ATOM 753 O O . PHE A 1 101 ? -9.232 2.008 18.039 1.00 88.88 101 PHE A O 1
ATOM 760 N N . SER A 1 102 ? -7.070 2.237 18.575 1.00 87.12 102 SER A N 1
ATOM 761 C CA . SER A 1 102 ? -7.342 2.186 20.019 1.00 87.12 102 SER A CA 1
ATOM 762 C C . SER A 1 102 ? -8.076 3.437 20.515 1.00 87.12 102 SER A C 1
ATOM 764 O O . SER A 1 102 ? -8.826 3.347 21.485 1.00 87.12 102 SER A O 1
ATOM 766 N N . THR A 1 103 ? -7.933 4.572 19.819 1.00 84.31 103 THR A N 1
ATOM 767 C CA . THR A 1 103 ? -8.684 5.810 20.077 1.00 84.31 103 THR A CA 1
ATOM 768 C C . THR A 1 103 ? -9.939 5.959 19.212 1.00 84.31 103 THR A C 1
ATOM 770 O O . THR A 1 103 ? -10.650 6.950 19.349 1.00 84.31 103 THR A O 1
ATOM 773 N N . SER A 1 104 ? -10.247 4.975 18.354 1.00 86.12 104 SER A N 1
ATOM 774 C CA . SER A 1 104 ? -11.364 5.015 17.391 1.00 86.12 104 SER A CA 1
ATOM 775 C C . SER A 1 104 ? -11.310 6.190 16.399 1.00 86.12 104 SER A C 1
ATOM 777 O O . SER A 1 104 ? -12.346 6.623 15.902 1.00 86.12 104 SER A O 1
ATOM 779 N N . LEU A 1 105 ? -10.113 6.711 16.092 1.00 86.25 105 LEU A N 1
ATOM 780 C CA . LEU A 1 105 ? -9.936 7.658 14.983 1.00 86.25 105 LEU A CA 1
ATOM 781 C C . LEU A 1 105 ? -10.277 6.994 13.643 1.00 86.25 105 LEU A C 1
ATOM 783 O O . LEU A 1 105 ? -10.948 7.603 12.817 1.00 86.25 105 LEU A O 1
ATOM 787 N N . LEU A 1 106 ? -9.850 5.742 13.477 1.00 90.81 106 LEU A N 1
ATOM 788 C CA . LEU A 1 106 ? -10.204 4.850 12.384 1.00 90.81 106 LEU A CA 1
ATOM 789 C C . LEU A 1 106 ? -10.917 3.611 12.924 1.00 90.81 106 LEU A C 1
ATOM 791 O O . LEU A 1 106 ? -10.596 3.083 13.993 1.00 90.81 106 LEU A O 1
ATOM 795 N N . ASP A 1 107 ? -11.859 3.107 12.142 1.00 91.38 107 ASP A N 1
ATOM 796 C CA . ASP A 1 107 ? -12.656 1.932 12.448 1.00 91.38 107 ASP A CA 1
ATOM 797 C C . ASP A 1 107 ? -13.076 1.188 11.169 1.00 91.38 107 ASP A C 1
ATOM 799 O O . ASP A 1 107 ? -12.668 1.515 10.052 1.00 91.38 107 ASP A O 1
ATOM 803 N N . ARG A 1 108 ? -13.935 0.171 11.323 1.00 91.62 108 ARG A N 1
ATOM 804 C CA . ARG A 1 108 ? -14.414 -0.647 10.200 1.00 91.62 108 ARG A CA 1
ATOM 805 C C . ARG A 1 108 ? -15.308 0.097 9.211 1.00 91.62 108 ARG A C 1
ATOM 807 O O . ARG A 1 108 ? -15.607 -0.483 8.172 1.00 91.62 108 ARG A O 1
ATOM 814 N N . ALA A 1 109 ? -15.753 1.313 9.514 1.00 91.06 109 ALA A N 1
ATOM 815 C CA . ALA A 1 109 ? -16.486 2.168 8.587 1.00 91.06 109 ALA A CA 1
ATOM 816 C C . ALA A 1 109 ? -15.552 3.105 7.800 1.00 91.06 109 ALA A C 1
ATOM 818 O O . ALA A 1 109 ? -15.977 3.658 6.785 1.00 91.06 109 ALA A O 1
ATOM 819 N N . SER A 1 110 ? -14.286 3.240 8.213 1.00 92.44 110 SER A N 1
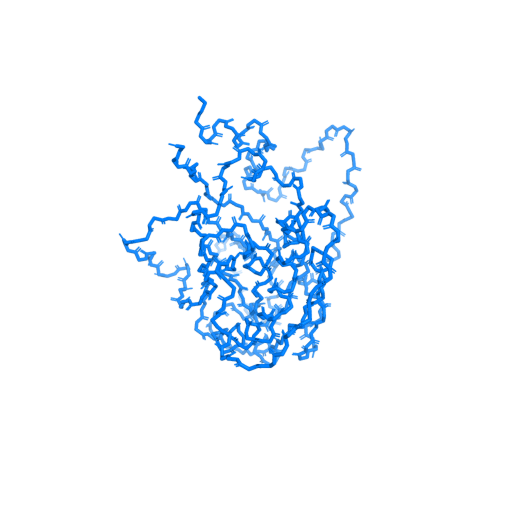ATOM 820 C CA . SER A 1 110 ? -13.350 4.191 7.618 1.00 92.44 110 SER A CA 1
ATOM 821 C C . SER A 1 110 ? -13.004 3.900 6.153 1.00 92.44 110 SER A C 1
ATOM 823 O O . SER A 1 110 ? -12.837 2.751 5.729 1.00 92.44 110 SER A O 1
ATOM 825 N N . THR A 1 111 ? -12.851 4.977 5.387 1.00 92.56 111 THR A N 1
ATOM 826 C CA . THR A 1 111 ? -12.414 5.015 3.987 1.00 92.56 111 THR A CA 1
ATOM 827 C C . THR A 1 111 ? -11.046 5.684 3.901 1.00 92.56 111 THR A C 1
ATOM 829 O O . THR A 1 111 ? -10.906 6.868 4.209 1.00 92.56 111 THR A O 1
ATOM 832 N N . ILE A 1 112 ? -10.044 4.933 3.448 1.00 93.19 112 ILE A N 1
ATOM 833 C CA . ILE A 1 112 ? -8.647 5.373 3.379 1.00 93.19 112 ILE A CA 1
ATOM 834 C C . ILE A 1 112 ? -8.256 5.675 1.931 1.00 93.19 112 ILE A C 1
ATOM 836 O O . ILE A 1 112 ? -8.575 4.900 1.027 1.00 93.19 112 ILE A O 1
ATOM 840 N N . LEU A 1 113 ? -7.548 6.782 1.716 1.00 92.56 113 LEU A N 1
ATOM 841 C CA . LEU A 1 113 ? -6.854 7.104 0.469 1.00 92.56 113 LEU A CA 1
ATOM 842 C C . LEU A 1 113 ? -5.349 6.946 0.668 1.00 92.56 113 LEU A C 1
ATOM 844 O O . LEU A 1 113 ? -4.816 7.399 1.675 1.00 92.56 113 LEU A O 1
ATOM 848 N N . GLU A 1 114 ? -4.655 6.373 -0.304 1.00 92.62 114 GLU A N 1
ATOM 849 C CA . GLU A 1 114 ? -3.197 6.315 -0.327 1.00 92.62 114 GLU A CA 1
ATOM 850 C C . GLU A 1 114 ? -2.661 6.973 -1.595 1.00 92.62 114 GLU A C 1
ATOM 852 O O . GLU A 1 114 ? -3.011 6.570 -2.706 1.00 92.62 114 GLU A O 1
ATOM 857 N N . LEU A 1 115 ? -1.832 7.998 -1.415 1.00 90.94 115 LEU A N 1
ATOM 858 C CA . LEU A 1 115 ? -1.164 8.752 -2.468 1.00 90.94 115 LEU A CA 1
ATOM 859 C C . LEU A 1 115 ? 0.238 8.188 -2.694 1.00 90.94 115 LEU A C 1
ATOM 861 O O . LEU A 1 115 ? 1.014 8.071 -1.748 1.00 90.94 115 LEU A O 1
ATOM 865 N N . GLY A 1 116 ? 0.576 7.874 -3.943 1.00 91.06 116 GLY A N 1
ATOM 866 C CA . GLY A 1 116 ? 1.901 7.357 -4.284 1.00 91.06 116 GLY A CA 1
ATOM 867 C C . GLY A 1 116 ? 2.134 5.941 -3.755 1.00 91.06 116 GLY A C 1
ATOM 868 O O . GLY A 1 116 ? 3.168 5.667 -3.150 1.00 91.06 116 GLY A O 1
ATOM 869 N N . CYS A 1 117 ? 1.169 5.034 -3.939 1.00 93.56 117 CYS A N 1
ATOM 870 C CA . CYS A 1 117 ? 1.280 3.663 -3.425 1.00 93.56 117 CYS A CA 1
ATOM 871 C C . CYS A 1 117 ? 2.380 2.820 -4.104 1.00 93.56 117 CYS A C 1
ATOM 873 O O . CYS A 1 117 ? 2.714 1.718 -3.652 1.00 93.56 117 CYS A O 1
ATOM 875 N N . GLY A 1 118 ? 2.902 3.282 -5.242 1.00 94.25 118 GLY A N 1
ATOM 876 C CA . GLY A 1 118 ? 3.782 2.527 -6.115 1.00 94.25 118 GLY A CA 1
ATOM 877 C C . GLY A 1 118 ? 3.165 1.186 -6.513 1.00 94.25 118 GLY A C 1
ATOM 878 O O . GLY A 1 118 ? 1.957 1.044 -6.718 1.00 94.25 118 GLY A O 1
ATOM 879 N N . ILE A 1 119 ? 4.006 0.157 -6.584 1.00 95.56 119 ILE A N 1
ATOM 880 C CA . ILE A 1 119 ? 3.574 -1.227 -6.807 1.00 95.56 119 ILE A CA 1
ATOM 881 C C . ILE A 1 119 ? 3.101 -1.941 -5.532 1.00 95.56 119 ILE A C 1
ATOM 883 O O . ILE A 1 119 ? 2.680 -3.093 -5.620 1.00 95.56 119 ILE A O 1
ATOM 887 N N . SER A 1 120 ? 3.181 -1.318 -4.352 1.00 94.88 120 SER A N 1
ATOM 888 C CA . SER A 1 120 ? 3.077 -2.006 -3.060 1.00 94.88 120 SER A CA 1
ATOM 889 C C . SER A 1 120 ? 1.726 -1.770 -2.368 1.00 94.88 120 SER A C 1
ATOM 891 O O . SER A 1 120 ? 1.530 -0.721 -1.764 1.00 94.88 120 SER A O 1
ATOM 893 N N . PRO A 1 121 ? 0.818 -2.764 -2.319 1.00 95.94 121 PRO A N 1
ATOM 894 C CA . PRO A 1 121 ? -0.442 -2.651 -1.581 1.00 95.94 121 PRO A CA 1
ATOM 895 C C . PRO A 1 121 ? -0.302 -2.956 -0.076 1.00 95.94 121 PRO A C 1
ATOM 897 O O . PRO A 1 121 ? -1.305 -3.216 0.583 1.00 95.94 121 PRO A O 1
ATOM 900 N N . LEU A 1 122 ? 0.914 -2.993 0.487 1.00 95.69 122 LEU A N 1
ATOM 901 C CA . LEU A 1 122 ? 1.158 -3.483 1.854 1.00 95.69 122 LEU A CA 1
ATOM 902 C C . LEU A 1 122 ? 0.356 -2.731 2.926 1.00 95.69 122 LEU A C 1
ATOM 904 O O . LEU A 1 122 ? -0.223 -3.374 3.799 1.00 95.69 122 LEU A O 1
ATOM 908 N N . ASN A 1 123 ? 0.260 -1.402 2.833 1.00 95.19 123 ASN A N 1
ATOM 909 C CA . ASN A 1 123 ? -0.530 -0.591 3.766 1.00 95.19 123 ASN A CA 1
ATOM 910 C C . ASN A 1 123 ? -2.020 -0.954 3.690 1.00 95.19 123 ASN A C 1
ATOM 912 O O . ASN A 1 123 ? -2.662 -1.190 4.714 1.00 95.19 123 ASN A O 1
ATOM 916 N N . ALA A 1 124 ? -2.553 -1.078 2.472 1.00 95.44 124 ALA A N 1
ATOM 917 C CA . ALA A 1 124 ? -3.934 -1.490 2.248 1.00 95.44 124 ALA A CA 1
ATOM 918 C C . ALA A 1 124 ? -4.221 -2.894 2.792 1.00 95.44 124 ALA A C 1
ATOM 920 O O . ALA A 1 124 ? -5.257 -3.112 3.414 1.00 95.44 124 ALA A O 1
ATOM 921 N N . LEU A 1 125 ? -3.304 -3.846 2.598 1.00 94.81 125 LEU A N 1
ATOM 922 C CA . LEU A 1 125 ? -3.452 -5.213 3.104 1.00 94.81 125 LEU A CA 1
ATOM 923 C C . LEU A 1 125 ? -3.353 -5.275 4.635 1.00 94.81 125 LEU A C 1
ATOM 925 O O . LEU A 1 125 ? -4.115 -6.012 5.260 1.00 94.81 125 LEU A O 1
ATOM 929 N N . ALA A 1 126 ? -2.476 -4.471 5.244 1.00 93.50 126 ALA A N 1
ATOM 930 C CA . ALA A 1 126 ? -2.365 -4.331 6.696 1.00 93.50 126 ALA A CA 1
ATOM 931 C C . ALA A 1 126 ? -3.650 -3.771 7.326 1.00 93.50 126 ALA A C 1
ATOM 933 O O . ALA A 1 126 ? -4.096 -4.238 8.376 1.00 93.50 126 ALA A O 1
ATOM 934 N N . LEU A 1 127 ? -4.265 -2.784 6.670 1.00 93.12 127 LEU A N 1
ATOM 935 C CA . LEU A 1 127 ? -5.479 -2.127 7.149 1.00 93.12 127 LEU A CA 1
ATOM 936 C C . LEU A 1 127 ? -6.759 -2.877 6.781 1.00 93.12 127 LEU A C 1
ATOM 938 O O . LEU A 1 127 ? -7.781 -2.674 7.438 1.00 93.12 127 LEU A O 1
ATOM 942 N N . ALA A 1 128 ? -6.719 -3.771 5.789 1.00 92.06 128 ALA A N 1
ATOM 943 C CA . ALA A 1 128 ? -7.906 -4.427 5.251 1.00 92.06 128 ALA A CA 1
ATOM 944 C C . ALA A 1 128 ? -8.838 -5.067 6.304 1.00 92.06 128 ALA A C 1
ATOM 946 O O . ALA A 1 128 ? -10.050 -4.949 6.162 1.00 92.06 128 ALA A O 1
ATOM 947 N N . PRO A 1 129 ? -8.364 -5.704 7.391 1.00 89.88 129 PRO A N 1
ATOM 948 C CA . PRO A 1 129 ? -9.262 -6.276 8.405 1.00 89.88 129 PRO A CA 1
ATOM 949 C C . PRO A 1 129 ? -9.961 -5.239 9.309 1.00 89.88 129 PRO A C 1
ATOM 951 O O . PRO A 1 129 ? -10.811 -5.599 10.137 1.00 89.88 129 PRO A O 1
ATOM 954 N N . ARG A 1 130 ? -9.543 -3.971 9.232 1.00 91.25 130 ARG A N 1
ATOM 955 C CA . ARG A 1 130 ? -9.838 -2.924 10.218 1.00 91.25 130 ARG A CA 1
ATOM 956 C C . ARG A 1 130 ? -10.579 -1.719 9.641 1.00 91.25 130 ARG A C 1
ATOM 958 O O . ARG A 1 130 ? -11.066 -0.941 10.448 1.00 91.25 130 ARG A O 1
ATOM 965 N N . VAL A 1 131 ? -10.692 -1.593 8.315 1.00 93.19 131 VAL A N 1
ATOM 966 C CA . VAL A 1 131 ? -11.353 -0.469 7.615 1.00 93.19 131 VAL A CA 1
ATOM 967 C C . VAL A 1 131 ? -12.374 -0.958 6.579 1.00 93.19 131 VAL A C 1
ATOM 969 O O . VAL A 1 131 ? -12.378 -2.137 6.225 1.00 93.19 131 VAL A O 1
ATOM 972 N N . ALA A 1 132 ? -13.250 -0.080 6.082 1.00 92.88 132 ALA A N 1
ATOM 973 C CA . ALA A 1 132 ? -14.247 -0.442 5.068 1.00 92.88 132 ALA A CA 1
ATOM 974 C C . ALA A 1 132 ? -13.630 -0.517 3.668 1.00 92.88 132 ALA A C 1
ATOM 976 O O . ALA A 1 132 ? -13.860 -1.465 2.908 1.00 92.88 132 ALA A O 1
ATOM 977 N N . THR A 1 133 ? -12.870 0.516 3.300 1.00 92.75 133 THR A N 1
ATOM 978 C CA . THR A 1 133 ? -12.314 0.659 1.953 1.00 92.75 133 THR A CA 1
ATOM 979 C C . THR A 1 133 ? -10.937 1.304 1.985 1.00 92.75 133 THR A C 1
ATOM 981 O O . THR A 1 133 ? -10.660 2.162 2.822 1.00 92.75 133 THR A O 1
ATOM 984 N N . HIS A 1 134 ? -10.082 0.887 1.053 1.00 94.81 134 HIS A N 1
ATOM 985 C CA . HIS A 1 134 ? -8.760 1.471 0.854 1.00 94.81 134 HIS A CA 1
ATOM 986 C C . HIS A 1 134 ? -8.537 1.703 -0.637 1.00 94.81 134 HIS A C 1
ATOM 988 O O . HIS A 1 134 ? -8.544 0.760 -1.436 1.00 94.81 134 HIS A O 1
ATOM 994 N N . LEU A 1 135 ? -8.380 2.967 -1.017 1.00 94.12 135 LEU A N 1
ATOM 995 C CA . LEU A 1 135 ? -8.126 3.390 -2.385 1.00 94.12 135 LEU A CA 1
ATOM 996 C C . LEU A 1 135 ? -6.643 3.706 -2.553 1.00 94.12 135 LEU A C 1
ATOM 998 O O . LEU A 1 135 ? -6.148 4.700 -2.035 1.00 94.12 135 LEU A O 1
ATOM 1002 N N . LEU A 1 136 ? -5.958 2.849 -3.296 1.00 95.50 136 LEU A N 1
ATOM 1003 C CA . LEU A 1 136 ? -4.577 3.034 -3.716 1.00 95.50 136 LEU A CA 1
ATOM 1004 C C . LEU A 1 136 ? -4.545 3.946 -4.940 1.00 95.50 136 LEU A C 1
ATOM 1006 O O . LEU A 1 136 ? -5.317 3.735 -5.880 1.00 95.50 136 LEU A O 1
ATOM 1010 N N . THR A 1 137 ? -3.650 4.928 -4.947 1.00 93.88 137 THR A N 1
ATOM 1011 C CA . THR A 1 137 ? -3.491 5.830 -6.085 1.00 93.88 137 THR A CA 1
ATOM 1012 C C . THR A 1 137 ? -2.034 6.081 -6.428 1.00 93.88 137 THR A C 1
ATOM 1014 O O . THR A 1 137 ? -1.179 6.198 -5.550 1.00 93.88 137 THR A O 1
ATOM 1017 N N . ASP A 1 138 ? -1.762 6.127 -7.728 1.00 92.88 138 ASP A N 1
ATOM 1018 C CA . ASP A 1 138 ? -0.464 6.463 -8.307 1.00 92.88 138 ASP A CA 1
ATOM 1019 C C . ASP A 1 138 ? -0.622 6.678 -9.826 1.00 92.88 138 ASP A C 1
ATOM 1021 O O . ASP A 1 138 ? -1.701 6.499 -10.406 1.00 92.88 138 ASP A O 1
ATOM 1025 N N . GLN A 1 139 ? 0.475 6.993 -10.500 1.00 90.94 139 GLN A N 1
ATOM 1026 C CA . GLN A 1 139 ? 0.558 7.119 -11.943 1.00 90.94 139 GLN A CA 1
ATOM 1027 C C . GLN A 1 139 ? 0.242 5.792 -12.656 1.00 90.94 139 GLN A C 1
ATOM 1029 O O . GLN A 1 139 ? 0.536 4.692 -12.187 1.00 90.94 139 GLN A O 1
ATOM 1034 N N . ALA A 1 140 ? -0.300 5.878 -13.874 1.00 92.69 140 ALA A N 1
ATOM 1035 C CA . ALA A 1 140 ? -0.813 4.723 -14.625 1.00 92.69 140 ALA A CA 1
ATOM 1036 C C . ALA A 1 140 ? 0.201 3.580 -14.836 1.00 92.69 140 ALA A C 1
ATOM 1038 O O . ALA A 1 140 ? -0.187 2.433 -15.061 1.00 92.69 140 ALA A O 1
ATOM 1039 N N . TYR A 1 141 ? 1.507 3.866 -14.787 1.00 91.12 141 TYR A N 1
ATOM 1040 C CA . TYR A 1 141 ? 2.534 2.864 -15.067 1.00 91.12 141 TYR A CA 1
ATOM 1041 C C . TYR A 1 141 ? 2.583 1.736 -14.022 1.00 91.12 141 TYR A C 1
ATOM 1043 O O . TYR A 1 141 ? 2.982 0.623 -14.375 1.00 91.12 141 TYR A O 1
ATOM 1051 N N . VAL A 1 142 ? 2.159 1.980 -12.774 1.00 93.81 142 VAL A N 1
ATOM 1052 C CA . VAL A 1 142 ? 2.157 0.945 -11.721 1.00 93.81 142 VAL A CA 1
ATOM 1053 C C . VAL A 1 142 ? 0.914 0.061 -11.759 1.00 93.81 142 VAL A C 1
ATOM 1055 O O . VAL A 1 142 ? 0.954 -1.050 -11.233 1.00 93.81 142 VAL A O 1
ATOM 1058 N N . GLN A 1 143 ? -0.167 0.506 -12.415 1.00 95.19 143 GLN A N 1
ATOM 1059 C CA . GLN A 1 143 ? -1.512 -0.086 -12.345 1.00 95.19 143 GLN A CA 1
ATOM 1060 C C . GLN A 1 143 ? -1.520 -1.611 -12.511 1.00 95.19 143 GLN A C 1
ATOM 1062 O O . GLN A 1 143 ? -2.173 -2.338 -11.764 1.00 95.19 143 GLN A O 1
ATOM 1067 N N . ARG A 1 144 ? -0.782 -2.118 -13.501 1.00 95.88 144 ARG A N 1
ATOM 1068 C CA . ARG A 1 144 ? -0.741 -3.557 -13.776 1.00 95.88 144 ARG A CA 1
ATOM 1069 C C . ARG A 1 144 ? -0.068 -4.344 -12.649 1.00 95.88 144 ARG A C 1
ATOM 1071 O O . ARG A 1 144 ? -0.511 -5.445 -12.336 1.00 95.88 144 ARG A O 1
ATOM 1078 N N . LEU A 1 145 ? 1.013 -3.813 -12.083 1.00 96.12 145 LEU A N 1
ATOM 1079 C CA . LEU A 1 145 ? 1.778 -4.483 -11.031 1.00 96.12 145 LEU A CA 1
ATOM 1080 C C . LEU A 1 145 ? 1.088 -4.381 -9.679 1.00 96.12 145 LEU A C 1
ATOM 1082 O O . LEU A 1 145 ? 1.032 -5.379 -8.972 1.00 96.12 145 LEU A O 1
ATOM 1086 N N . VAL A 1 146 ? 0.508 -3.228 -9.342 1.00 96.56 146 VAL A N 1
ATOM 1087 C CA . VAL A 1 146 ? -0.255 -3.095 -8.097 1.00 96.56 146 VAL A CA 1
ATOM 1088 C C . VAL A 1 146 ? -1.477 -4.017 -8.105 1.00 96.56 146 VAL A C 1
ATOM 1090 O O . VAL A 1 146 ? -1.702 -4.709 -7.119 1.00 96.56 146 VAL A O 1
ATOM 1093 N N . GLN A 1 147 ? -2.195 -4.148 -9.231 1.00 97.06 147 GLN A N 1
ATOM 1094 C CA . GLN A 1 147 ? -3.306 -5.101 -9.333 1.00 97.06 147 GLN A CA 1
ATOM 1095 C C . GLN A 1 147 ? -2.832 -6.551 -9.176 1.00 97.06 147 GLN A C 1
ATOM 1097 O O . GLN A 1 147 ? -3.431 -7.305 -8.415 1.00 97.06 147 GLN A O 1
ATOM 1102 N N . LEU A 1 148 ? -1.722 -6.923 -9.827 1.00 97.31 148 LEU A N 1
ATOM 1103 C CA . LEU A 1 148 ? -1.106 -8.238 -9.638 1.00 97.31 148 LEU A CA 1
ATOM 1104 C C . LEU A 1 148 ? -0.762 -8.485 -8.161 1.00 97.31 148 LEU A C 1
ATOM 1106 O O . LEU A 1 148 ? -1.056 -9.552 -7.636 1.00 97.31 148 LEU A O 1
ATOM 1110 N N . ASN A 1 149 ? -0.180 -7.500 -7.478 1.00 97.56 149 ASN A N 1
ATOM 1111 C CA . ASN A 1 149 ? 0.194 -7.623 -6.072 1.00 97.56 149 ASN A CA 1
ATOM 1112 C C . ASN A 1 149 ? -1.021 -7.699 -5.140 1.00 97.56 149 ASN A C 1
ATOM 1114 O O . ASN A 1 149 ? -0.964 -8.425 -4.150 1.00 97.56 149 ASN A O 1
ATOM 1118 N N . ILE A 1 150 ? -2.124 -7.011 -5.444 1.00 95.81 150 ILE A N 1
ATOM 1119 C CA . ILE A 1 150 ? -3.388 -7.164 -4.709 1.00 95.81 150 ILE A CA 1
ATOM 1120 C C . ILE A 1 150 ? -3.905 -8.595 -4.870 1.00 95.81 150 ILE A C 1
ATOM 1122 O O . ILE A 1 150 ? -4.191 -9.265 -3.876 1.00 95.81 150 ILE A O 1
ATOM 1126 N N . ASP A 1 151 ? -3.980 -9.085 -6.108 1.00 95.25 151 ASP A N 1
ATOM 1127 C CA . ASP A 1 151 ? -4.542 -10.400 -6.414 1.00 95.25 151 ASP A CA 1
ATOM 1128 C C . ASP A 1 151 ? -3.715 -11.520 -5.764 1.00 95.25 151 ASP A C 1
ATOM 1130 O O . ASP A 1 151 ? -4.278 -12.364 -5.059 1.00 95.25 151 ASP A O 1
ATOM 1134 N N . THR A 1 152 ? -2.383 -11.470 -5.912 1.00 96.06 152 THR A N 1
ATOM 1135 C CA . THR A 1 152 ? -1.427 -12.424 -5.321 1.00 96.06 152 THR A CA 1
ATOM 1136 C C . THR A 1 152 ? -1.580 -12.531 -3.801 1.00 96.06 152 THR A C 1
ATOM 1138 O O . THR A 1 152 ? -1.487 -13.625 -3.248 1.00 96.06 152 THR A O 1
ATOM 1141 N N . ASN A 1 153 ? -1.854 -11.418 -3.115 1.00 95.31 153 ASN A N 1
ATOM 1142 C CA . ASN A 1 153 ? -1.807 -11.350 -1.652 1.00 95.31 153 ASN A CA 1
ATOM 1143 C C . ASN A 1 153 ? -3.184 -11.315 -0.965 1.00 95.31 153 ASN A C 1
ATOM 1145 O O . ASN A 1 153 ? -3.271 -11.408 0.262 1.00 95.31 153 ASN A O 1
ATOM 1149 N N . SER A 1 154 ? -4.270 -11.242 -1.737 1.00 88.19 154 SER A N 1
ATOM 1150 C CA . SER A 1 154 ? -5.652 -11.178 -1.238 1.00 88.19 154 SER A CA 1
ATOM 1151 C C . SER A 1 154 ? -6.011 -12.321 -0.275 1.00 88.19 154 SER A C 1
ATOM 1153 O O . SER A 1 154 ? -6.658 -12.107 0.752 1.00 88.19 154 SER A O 1
ATOM 1155 N N . THR A 1 155 ? -5.548 -13.541 -0.565 1.00 86.25 155 THR A N 1
ATOM 1156 C CA . THR A 1 155 ? -5.824 -14.725 0.266 1.00 86.25 155 THR A CA 1
ATOM 1157 C C . THR A 1 155 ? -5.019 -14.711 1.567 1.00 86.25 155 THR A C 1
ATOM 1159 O O . THR A 1 155 ? -5.558 -15.061 2.619 1.00 86.25 155 THR A O 1
ATOM 1162 N N . ALA A 1 156 ? -3.754 -14.276 1.520 1.00 83.44 156 ALA A N 1
ATOM 1163 C CA . ALA A 1 156 ? -2.900 -14.159 2.704 1.00 83.44 156 ALA A CA 1
ATOM 1164 C C . ALA A 1 156 ? -3.469 -13.129 3.694 1.00 83.44 156 ALA A C 1
ATOM 1166 O O . ALA A 1 156 ? -3.616 -13.423 4.883 1.00 83.44 156 ALA A O 1
ATOM 1167 N N . ALA A 1 157 ? -3.906 -11.973 3.188 1.00 80.94 157 ALA A N 1
ATOM 1168 C CA . ALA A 1 157 ? -4.563 -10.946 3.995 1.00 80.94 157 ALA A CA 1
ATOM 1169 C C . ALA A 1 157 ? -5.895 -11.436 4.595 1.00 80.94 157 ALA A C 1
ATOM 1171 O O . ALA A 1 157 ? -6.175 -11.215 5.776 1.00 80.94 157 ALA A O 1
ATOM 1172 N N . ALA A 1 158 ? -6.705 -12.168 3.821 1.00 81.50 158 ALA A N 1
ATOM 1173 C CA . ALA A 1 158 ? -7.954 -12.741 4.318 1.00 81.50 158 ALA A CA 1
ATOM 1174 C C . ALA A 1 158 ? -7.727 -13.771 5.442 1.00 81.50 158 ALA A C 1
ATOM 1176 O O . ALA A 1 158 ? -8.481 -13.794 6.416 1.00 81.50 158 ALA A O 1
ATOM 1177 N N . ALA A 1 159 ? -6.686 -14.603 5.342 1.00 78.44 159 ALA A N 1
ATOM 1178 C CA . ALA A 1 159 ? -6.337 -15.569 6.383 1.00 78.44 159 ALA A CA 1
ATOM 1179 C C . ALA A 1 159 ? -5.910 -14.880 7.692 1.00 78.44 159 ALA A C 1
ATOM 1181 O O . ALA A 1 159 ? -6.308 -15.313 8.776 1.00 78.44 159 ALA A O 1
ATOM 1182 N N . ALA A 1 160 ? -5.168 -13.776 7.592 1.00 73.50 160 ALA A N 1
ATOM 1183 C CA . ALA A 1 160 ? -4.754 -12.969 8.737 1.00 73.50 160 ALA A CA 1
ATOM 1184 C C . ALA A 1 160 ? -5.932 -12.281 9.449 1.00 73.50 160 ALA A C 1
ATOM 1186 O O . ALA A 1 160 ? -5.954 -12.174 10.672 1.00 73.50 160 ALA A O 1
ATOM 1187 N N . ALA A 1 161 ? -6.968 -11.869 8.713 1.00 69.00 161 ALA A N 1
ATOM 1188 C CA . ALA A 1 161 ? -8.172 -11.293 9.316 1.00 69.00 161 ALA A CA 1
ATOM 1189 C C . ALA A 1 161 ? -8.912 -12.287 10.236 1.00 69.00 161 ALA A C 1
ATOM 1191 O O . ALA A 1 161 ? -9.491 -11.897 11.253 1.00 69.00 161 ALA A O 1
ATOM 1192 N N . VAL A 1 162 ? -8.889 -13.583 9.899 1.00 65.31 162 VAL A N 1
ATOM 1193 C CA . VAL A 1 162 ? -9.570 -14.635 10.674 1.00 65.31 162 VAL A CA 1
ATOM 1194 C C . VAL A 1 162 ? -8.879 -14.881 12.015 1.00 65.31 162 VAL A C 1
ATOM 1196 O O . VAL A 1 162 ? -9.567 -15.052 13.021 1.00 65.31 162 VAL A O 1
ATOM 1199 N N . THR A 1 163 ? -7.545 -14.862 12.060 1.00 59.47 163 THR A N 1
ATOM 1200 C CA . THR A 1 163 ? -6.783 -15.092 13.299 1.00 59.47 163 THR A CA 1
ATOM 1201 C C . THR A 1 163 ? -6.948 -13.949 14.302 1.00 59.47 163 THR A C 1
ATOM 1203 O O . THR A 1 163 ? -7.023 -14.204 15.504 1.00 59.47 163 THR A O 1
ATOM 1206 N N . VAL A 1 164 ? -7.097 -12.707 13.829 1.00 56.78 164 VAL A N 1
ATOM 1207 C CA . VAL A 1 164 ? -7.353 -11.529 14.681 1.00 56.78 164 VAL A CA 1
ATOM 1208 C C . VAL A 1 164 ? -8.788 -11.517 15.235 1.00 56.78 164 VAL A C 1
ATOM 1210 O O . VAL A 1 164 ? -9.021 -11.042 16.345 1.00 56.78 164 VAL A O 1
ATOM 1213 N N . ALA A 1 165 ? -9.766 -12.071 14.507 1.00 55.25 165 ALA A N 1
ATOM 1214 C CA . ALA A 1 165 ? -11.168 -12.118 14.939 1.00 55.25 165 ALA A CA 1
ATOM 1215 C C . ALA A 1 165 ? -11.485 -13.248 15.944 1.00 55.25 165 ALA A C 1
ATOM 1217 O O . ALA A 1 165 ? -12.523 -13.213 16.613 1.00 55.25 165 ALA A O 1
ATOM 1218 N N . SER A 1 166 ? -10.618 -14.256 16.074 1.00 43.97 166 SER A N 1
ATOM 1219 C CA . SER A 1 166 ? -10.819 -15.368 17.007 1.00 43.97 166 SER A CA 1
ATOM 1220 C C . SER A 1 166 ? -10.375 -15.030 18.434 1.00 43.97 166 SER A C 1
ATOM 1222 O O . SER A 1 166 ? -9.241 -15.276 18.833 1.00 43.97 166 SER A O 1
ATOM 1224 N N . THR A 1 167 ? -11.316 -14.552 19.249 1.00 41.59 167 THR A N 1
ATOM 1225 C CA . THR A 1 167 ? -11.276 -14.782 20.705 1.00 41.59 167 THR A CA 1
ATOM 1226 C C . THR A 1 167 ? -11.475 -16.284 20.984 1.00 41.59 167 THR A C 1
ATOM 1228 O O . THR A 1 167 ? -12.249 -16.934 20.273 1.00 41.59 167 THR A O 1
ATOM 1231 N N . PRO A 1 168 ? -10.815 -16.890 21.994 1.00 40.75 168 PRO A N 1
ATOM 1232 C CA . PRO A 1 168 ? -10.912 -18.324 22.239 1.00 40.75 168 PRO A CA 1
ATOM 1233 C C . PRO A 1 168 ? -12.255 -18.644 22.903 1.00 40.75 168 PRO A C 1
ATOM 1235 O O . PRO A 1 168 ? -12.370 -18.740 24.123 1.00 40.75 168 PRO A O 1
ATOM 1238 N N . ARG A 1 169 ? -13.304 -18.829 22.101 1.00 39.91 169 ARG A N 1
ATOM 1239 C CA . ARG A 1 169 ? -14.532 -19.478 22.559 1.00 39.91 169 ARG A CA 1
ATOM 1240 C C . ARG A 1 169 ? -14.448 -20.967 22.252 1.00 39.91 169 ARG A C 1
ATOM 1242 O O . ARG A 1 169 ? -14.578 -21.383 21.109 1.00 39.91 169 ARG A O 1
ATOM 1249 N N . SER A 1 170 ? -14.178 -21.715 23.322 1.00 40.28 170 SER A N 1
ATOM 1250 C CA . SER A 1 170 ? -14.492 -23.126 23.581 1.00 40.28 170 SER A CA 1
ATOM 1251 C C . SER A 1 170 ? -14.927 -23.979 22.380 1.00 40.28 170 SER A C 1
ATOM 1253 O O . SER A 1 170 ? -15.970 -23.767 21.761 1.00 40.28 170 SER A O 1
ATOM 1255 N N . ALA A 1 171 ? -14.128 -25.016 22.136 1.00 44.31 171 ALA A N 1
ATOM 1256 C CA . ALA A 1 171 ? -14.330 -26.062 21.153 1.00 44.31 171 ALA A CA 1
ATOM 1257 C C . ALA A 1 171 ? -15.752 -26.655 21.155 1.00 44.31 171 ALA A C 1
ATOM 1259 O O . ALA A 1 171 ? -16.203 -27.241 22.137 1.00 44.31 171 ALA A O 1
ATOM 1260 N N . SER A 1 172 ? -16.403 -26.642 19.991 1.00 39.78 172 SER A N 1
ATOM 1261 C CA . SER A 1 172 ? -17.400 -27.656 19.656 1.00 39.78 172 SER A CA 1
ATOM 1262 C C . SER A 1 172 ? -17.227 -28.106 18.212 1.00 39.78 172 SER A C 1
ATOM 1264 O O . SER A 1 172 ? -17.349 -27.358 17.245 1.00 39.78 172 SER A O 1
ATOM 1266 N N . ARG A 1 173 ? -16.858 -29.375 18.109 1.00 50.28 173 ARG A N 1
ATOM 1267 C CA . ARG A 1 173 ? -16.466 -30.122 16.923 1.00 50.28 173 ARG A CA 1
ATOM 1268 C C . ARG A 1 173 ? -17.717 -30.474 16.118 1.00 50.28 173 ARG A C 1
ATOM 1270 O O . ARG A 1 173 ? -18.475 -31.338 16.546 1.00 50.28 173 ARG A O 1
ATOM 1277 N N . ARG A 1 174 ? -17.912 -29.893 14.930 1.00 42.25 174 ARG A N 1
ATOM 1278 C CA . ARG A 1 174 ? -18.855 -30.430 13.931 1.00 42.25 174 ARG A CA 1
ATOM 1279 C C . ARG A 1 174 ? -18.312 -30.326 12.507 1.00 42.25 174 ARG A C 1
ATOM 1281 O O . ARG A 1 174 ? -17.662 -29.365 12.125 1.00 42.25 174 ARG A O 1
ATOM 1288 N N . LYS A 1 175 ? -18.548 -31.409 11.771 1.00 46.62 175 LYS A N 1
ATOM 1289 C CA . LYS A 1 175 ? -17.953 -31.816 10.498 1.00 46.62 175 LYS A CA 1
ATOM 1290 C C . LYS A 1 175 ? -19.029 -31.722 9.411 1.00 46.62 175 LYS A C 1
ATOM 1292 O O . LYS A 1 175 ? -20.031 -32.416 9.538 1.00 46.62 175 LYS A O 1
ATOM 1297 N N . SER A 1 176 ? -18.813 -30.940 8.353 1.00 39.59 176 SER A N 1
ATOM 1298 C CA . SER A 1 176 ? -19.506 -31.046 7.047 1.00 39.59 176 SER A CA 1
ATOM 1299 C C . SER A 1 176 ? -18.842 -30.074 6.063 1.00 39.59 176 SER A C 1
ATOM 1301 O O . SER A 1 176 ? -18.718 -28.902 6.386 1.00 39.59 176 SER A O 1
ATOM 1303 N N . LYS A 1 177 ? -18.159 -30.543 5.015 1.00 39.41 177 LYS A N 1
ATOM 1304 C CA . LYS A 1 177 ? -18.628 -30.972 3.675 1.00 39.41 177 LYS A CA 1
ATOM 1305 C C . LYS A 1 177 ? -18.708 -29.793 2.680 1.00 39.41 177 LYS A C 1
ATOM 1307 O O . LYS A 1 177 ? -19.090 -28.690 3.032 1.00 39.41 177 LYS A O 1
ATOM 1312 N N . LEU A 1 178 ? -18.230 -30.095 1.475 1.00 41.91 178 LEU A N 1
ATOM 1313 C CA . LEU A 1 178 ? -17.675 -29.261 0.404 1.00 41.91 178 LEU A CA 1
ATOM 1314 C C . LEU A 1 178 ? -18.686 -28.362 -0.354 1.00 41.91 178 LEU A C 1
ATOM 1316 O O . LEU A 1 178 ? -19.870 -28.676 -0.415 1.00 41.91 178 LEU A O 1
ATOM 1320 N N . THR A 1 179 ? -18.113 -27.349 -1.024 1.00 45.00 179 THR A N 1
ATOM 1321 C CA . THR A 1 179 ? -18.551 -26.573 -2.213 1.00 45.00 179 THR A CA 1
ATOM 1322 C C . THR A 1 179 ? -19.707 -25.569 -2.117 1.00 45.00 179 THR A C 1
ATOM 1324 O O . THR A 1 179 ? -20.877 -25.932 -2.182 1.00 45.00 179 THR A O 1
ATOM 1327 N N . SER A 1 180 ? -19.348 -24.280 -2.148 1.00 33.62 180 SER A N 1
ATOM 1328 C CA . SER A 1 180 ? -20.059 -23.169 -2.814 1.00 33.62 180 SER A CA 1
ATOM 1329 C C . SER A 1 180 ? -19.042 -22.040 -3.079 1.00 33.62 180 SER A C 1
ATOM 1331 O O . SER A 1 180 ? -18.076 -21.947 -2.317 1.00 33.62 180 SER A O 1
ATOM 1333 N N . PRO A 1 181 ? -19.179 -21.229 -4.148 1.00 40.12 181 PRO A N 1
ATOM 1334 C CA . PRO A 1 181 ? -18.201 -20.197 -4.478 1.00 40.12 181 PRO A CA 1
ATOM 1335 C C . PRO A 1 181 ? -18.204 -19.148 -3.366 1.00 40.12 181 PRO A C 1
ATOM 1337 O O . PRO A 1 181 ? -19.231 -18.536 -3.073 1.00 40.12 181 PRO A O 1
ATOM 1340 N N . GLN A 1 182 ? -17.061 -19.022 -2.697 1.00 35.31 182 GLN A N 1
ATOM 1341 C CA . GLN A 1 182 ? -16.850 -18.133 -1.563 1.00 35.31 182 GLN A CA 1
ATOM 1342 C C . GLN A 1 182 ? -17.141 -16.694 -1.999 1.00 35.31 182 GLN A C 1
ATOM 1344 O O . GLN A 1 182 ? -16.383 -16.103 -2.766 1.00 35.31 182 GLN A O 1
ATOM 1349 N N . GLN A 1 183 ? -18.237 -16.121 -1.496 1.00 37.25 183 GLN A N 1
ATOM 1350 C CA . GLN A 1 183 ? -18.306 -14.674 -1.335 1.00 37.25 183 GLN A CA 1
ATOM 1351 C C . GLN A 1 183 ? -17.074 -14.253 -0.517 1.00 37.25 183 GLN A C 1
ATOM 1353 O O . GLN A 1 183 ? -16.723 -14.969 0.433 1.00 37.25 183 GLN A O 1
ATOM 1358 N N . PRO A 1 184 ? -16.389 -13.152 -0.881 1.00 41.12 184 PRO A N 1
ATOM 1359 C CA . PRO A 1 184 ? -15.267 -12.671 -0.091 1.00 41.12 184 PRO A CA 1
ATOM 1360 C C . PRO A 1 184 ? -15.739 -12.496 1.357 1.00 41.12 184 PRO A C 1
ATOM 1362 O O . PRO A 1 184 ? -16.893 -12.110 1.577 1.00 41.12 184 PRO A O 1
ATOM 1365 N N . PRO A 1 185 ? -14.902 -12.844 2.349 1.00 44.06 185 PRO A N 1
ATOM 1366 C CA . PRO A 1 185 ? -15.279 -12.724 3.748 1.00 44.06 185 PRO A CA 1
ATOM 1367 C C . PRO A 1 185 ? -15.809 -11.310 3.988 1.00 44.06 185 PRO A C 1
ATOM 1369 O O . PRO A 1 185 ? -15.135 -10.339 3.658 1.00 44.06 185 PRO A O 1
ATOM 1372 N N . HIS A 1 186 ? -17.007 -11.200 4.568 1.00 42.66 186 HIS A N 1
ATOM 1373 C CA . HIS A 1 186 ? -17.723 -9.942 4.837 1.00 42.66 186 HIS A CA 1
ATOM 1374 C C . HIS A 1 186 ? -16.962 -8.934 5.737 1.00 42.66 186 HIS A C 1
ATOM 1376 O O . HIS A 1 186 ? -17.530 -7.921 6.125 1.00 42.66 186 HIS A O 1
ATOM 1382 N N . ASN A 1 187 ? -15.692 -9.203 6.060 1.00 51.72 187 ASN A N 1
ATOM 1383 C CA . ASN A 1 187 ? -14.847 -8.466 6.996 1.00 51.72 187 ASN A CA 1
ATOM 1384 C C . ASN A 1 187 ? -13.488 -8.028 6.410 1.00 51.72 187 ASN A C 1
ATOM 1386 O O . ASN A 1 187 ? -12.654 -7.546 7.171 1.00 51.72 187 ASN A O 1
ATOM 1390 N N . ALA A 1 188 ? -13.223 -8.224 5.113 1.00 61.56 188 ALA A N 1
ATOM 1391 C CA . ALA A 1 188 ? -12.020 -7.687 4.468 1.00 61.56 188 ALA A CA 1
ATOM 1392 C C . ALA A 1 188 ? -12.371 -6.404 3.700 1.00 61.56 188 ALA A C 1
ATOM 1394 O O . ALA A 1 188 ? -13.327 -6.401 2.921 1.00 61.56 188 ALA A O 1
ATOM 1395 N N . ALA A 1 189 ? -11.610 -5.329 3.919 1.00 74.06 189 ALA A N 1
ATOM 1396 C CA . ALA A 1 189 ? -11.799 -4.058 3.238 1.00 74.06 189 ALA A CA 1
ATOM 1397 C C . ALA A 1 189 ? -11.773 -4.243 1.725 1.00 74.06 189 ALA A C 1
ATOM 1399 O O . ALA A 1 189 ? -11.021 -5.056 1.175 1.00 74.06 189 ALA A O 1
ATOM 1400 N N . ARG A 1 190 ? -12.544 -3.411 1.031 1.00 88.88 190 ARG A N 1
ATOM 1401 C CA . ARG A 1 190 ? -12.442 -3.311 -0.419 1.00 88.88 190 ARG A CA 1
ATOM 1402 C C . ARG A 1 190 ? -11.186 -2.515 -0.774 1.00 88.88 190 ARG A C 1
ATOM 1404 O O . ARG A 1 190 ? -11.210 -1.285 -0.748 1.00 88.88 190 ARG A O 1
ATOM 1411 N N . VAL A 1 191 ? -10.114 -3.227 -1.111 1.00 94.56 191 VAL A N 1
ATOM 1412 C CA . VAL A 1 191 ? -8.893 -2.646 -1.683 1.00 94.56 191 VAL A CA 1
ATOM 1413 C C . VAL A 1 191 ? -9.091 -2.455 -3.187 1.00 94.56 191 VAL A C 1
ATOM 1415 O O . VAL A 1 191 ? -9.523 -3.374 -3.884 1.00 94.56 191 VAL A O 1
ATOM 1418 N N . SER A 1 192 ? -8.811 -1.258 -3.695 1.00 94.38 192 SER A N 1
ATOM 1419 C CA . SER A 1 192 ? -8.899 -0.945 -5.128 1.00 94.38 192 SER A CA 1
ATOM 1420 C C . SER A 1 192 ? -7.848 0.076 -5.536 1.00 94.38 192 SER A C 1
ATOM 1422 O O . SER A 1 192 ? -7.353 0.804 -4.681 1.00 94.38 192 SER A O 1
ATOM 1424 N N . PHE A 1 193 ? -7.541 0.143 -6.830 1.00 95.00 193 PHE A N 1
ATOM 1425 C CA . PHE A 1 193 ? -6.597 1.102 -7.394 1.00 95.00 193 PHE A CA 1
ATOM 1426 C C . PHE A 1 193 ? -7.289 2.052 -8.379 1.00 95.00 193 PHE A C 1
ATOM 1428 O O . PHE A 1 193 ? -8.114 1.615 -9.186 1.00 95.00 193 PHE A O 1
ATOM 1435 N N . GLU A 1 194 ? -6.915 3.329 -8.344 1.00 94.44 194 GLU A N 1
ATOM 1436 C CA . GLU A 1 194 ? -7.305 4.349 -9.320 1.00 94.44 194 GLU A CA 1
ATOM 1437 C C . GLU A 1 194 ? -6.071 5.164 -9.724 1.00 94.44 194 GLU A C 1
ATOM 1439 O O . GLU A 1 194 ? -5.198 5.439 -8.904 1.00 94.44 194 GLU A O 1
ATOM 1444 N N . THR A 1 195 ? -5.966 5.526 -11.002 1.00 93.44 195 THR A N 1
ATOM 1445 C CA . THR A 1 195 ? -4.852 6.357 -11.465 1.00 93.44 195 THR A CA 1
ATOM 1446 C C . THR A 1 195 ? -5.034 7.793 -10.992 1.00 93.44 195 THR A C 1
ATOM 1448 O O . THR A 1 195 ? -6.085 8.382 -11.231 1.00 93.44 195 THR A O 1
ATOM 1451 N N . LEU A 1 196 ? -3.994 8.339 -10.367 1.00 90.69 196 LEU A N 1
ATOM 1452 C CA . LEU A 1 196 ? -3.909 9.730 -9.940 1.00 90.69 196 LEU A CA 1
ATOM 1453 C C . LEU A 1 196 ? -2.438 10.149 -9.943 1.00 90.69 196 LEU A C 1
ATOM 1455 O O . LEU A 1 196 ? -1.621 9.564 -9.230 1.00 90.69 196 LEU A O 1
ATOM 1459 N N . ASP A 1 197 ? -2.103 11.166 -10.724 1.00 86.19 197 ASP A N 1
ATOM 1460 C CA . ASP A 1 197 ? -0.813 11.837 -10.651 1.00 86.19 197 ASP A CA 1
ATOM 1461 C C . ASP A 1 197 ? -0.922 13.034 -9.705 1.00 86.19 197 ASP A C 1
ATOM 1463 O O . ASP A 1 197 ? -1.330 14.116 -10.106 1.00 86.19 197 ASP A O 1
ATOM 1467 N N . TRP A 1 198 ? -0.591 12.849 -8.428 1.00 79.38 198 TRP A N 1
ATOM 1468 C CA . TRP A 1 198 ? -0.793 13.869 -7.388 1.00 79.38 198 TRP A CA 1
ATOM 1469 C C . TRP A 1 198 ? -0.037 15.191 -7.635 1.00 79.38 198 TRP A C 1
ATOM 1471 O O . TRP A 1 198 ? -0.390 16.205 -7.037 1.00 79.38 198 TRP A O 1
ATOM 1481 N N . GLU A 1 199 ? 0.976 15.204 -8.512 1.00 77.31 199 GLU A N 1
ATOM 1482 C CA . GLU A 1 199 ? 1.677 16.431 -8.917 1.00 77.31 199 GLU A CA 1
ATOM 1483 C C . GLU A 1 199 ? 0.829 17.316 -9.849 1.00 77.31 199 GLU A C 1
ATOM 1485 O O . GLU A 1 199 ? 1.034 18.531 -9.908 1.00 77.31 199 GLU A O 1
ATOM 1490 N N . THR A 1 200 ? -0.107 16.726 -10.599 1.00 81.94 200 THR A N 1
ATOM 1491 C CA . THR A 1 200 ? -0.828 17.409 -11.686 1.00 81.94 200 THR A CA 1
ATOM 1492 C C . THR A 1 200 ? -2.349 17.305 -11.587 1.00 81.94 200 THR A C 1
ATOM 1494 O O . THR A 1 200 ? -3.059 18.218 -12.020 1.00 81.94 200 THR A O 1
ATOM 1497 N N . ASP A 1 201 ? -2.856 16.239 -10.980 1.00 82.75 201 ASP A N 1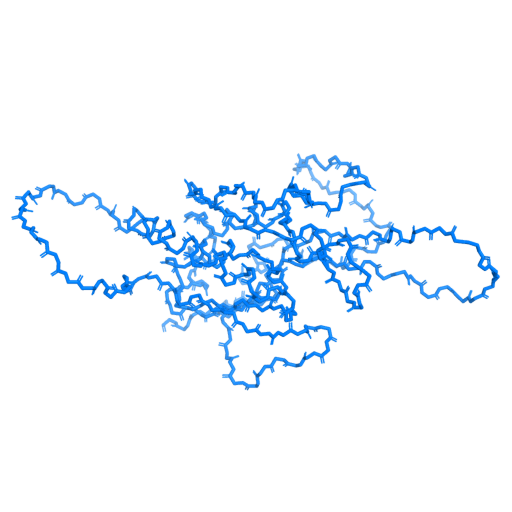
ATOM 1498 C CA . ASP A 1 201 ? -4.273 15.950 -10.845 1.00 82.75 201 ASP A CA 1
ATOM 1499 C C . ASP A 1 201 ? -4.868 16.558 -9.570 1.00 82.75 201 ASP A C 1
ATOM 1501 O O . ASP A 1 201 ? -4.236 16.686 -8.522 1.00 82.75 201 ASP A O 1
ATOM 1505 N N . GLN A 1 202 ? -6.154 16.891 -9.647 1.00 76.19 202 GLN A N 1
ATOM 1506 C CA . GLN A 1 202 ? -6.971 17.233 -8.486 1.00 76.19 202 GLN A CA 1
ATOM 1507 C C . GLN A 1 202 ? -7.702 15.983 -7.995 1.00 76.19 202 GLN A C 1
ATOM 1509 O O . GLN A 1 202 ? -8.190 15.187 -8.801 1.00 76.19 202 GLN A O 1
ATOM 1514 N N . LEU A 1 203 ? -7.853 15.837 -6.675 1.00 71.56 203 LEU A N 1
ATOM 1515 C CA . LEU A 1 203 ? -8.651 14.743 -6.123 1.00 71.56 203 LEU A CA 1
ATOM 1516 C C . LEU A 1 203 ? -10.105 14.820 -6.627 1.00 71.56 203 LEU A C 1
ATOM 1518 O O . LEU A 1 203 ? -10.687 15.911 -6.668 1.00 71.56 203 LEU A O 1
ATOM 1522 N N . PRO A 1 204 ? -10.740 13.682 -6.969 1.00 63.44 204 PRO A N 1
ATOM 1523 C CA . PRO A 1 204 ? -12.126 13.674 -7.411 1.00 63.44 204 PRO A CA 1
ATOM 1524 C C . PRO A 1 204 ? -13.046 14.330 -6.361 1.00 63.44 204 PRO A C 1
ATOM 1526 O O . PRO A 1 204 ? -13.038 13.915 -5.200 1.00 63.44 204 PRO A O 1
ATOM 1529 N N . PRO A 1 205 ? -13.916 15.286 -6.740 1.00 57.41 205 PRO A N 1
ATOM 1530 C CA . PRO A 1 205 ? -14.653 16.151 -5.804 1.00 57.41 205 PRO A CA 1
ATOM 1531 C C . PRO A 1 205 ? -15.741 15.456 -4.957 1.00 57.41 205 PRO A C 1
ATOM 1533 O O . PRO A 1 205 ? -16.549 16.128 -4.322 1.00 57.41 205 PRO A O 1
ATOM 1536 N N . ARG A 1 206 ? -15.834 14.117 -4.964 1.00 53.28 206 ARG A N 1
ATOM 1537 C CA . ARG A 1 206 ? -16.960 13.353 -4.387 1.00 53.28 206 ARG A CA 1
ATOM 1538 C C . ARG A 1 206 ? -16.579 12.221 -3.433 1.00 53.28 206 ARG A C 1
ATOM 1540 O O . ARG A 1 206 ? -17.433 11.392 -3.125 1.00 53.28 206 ARG A O 1
ATOM 1547 N N . ARG A 1 207 ? -15.344 12.166 -2.943 1.00 66.88 207 ARG A N 1
ATOM 1548 C CA . ARG A 1 207 ? -14.946 11.149 -1.963 1.00 66.88 207 ARG A CA 1
ATOM 1549 C C . ARG A 1 207 ? -14.484 11.840 -0.685 1.00 66.88 207 ARG A C 1
ATOM 1551 O O . ARG A 1 207 ? -13.457 12.506 -0.674 1.00 66.88 207 ARG A O 1
ATOM 1558 N N . SER A 1 208 ? -15.285 11.737 0.373 1.00 80.75 208 SER A N 1
ATOM 1559 C CA . SER A 1 208 ? -14.808 12.022 1.723 1.00 80.75 208 SER A CA 1
ATOM 1560 C C . SER A 1 208 ? -13.945 10.845 2.165 1.00 80.75 208 SER A C 1
ATOM 1562 O O . SER A 1 208 ? -14.414 9.707 2.121 1.00 80.75 208 SER A O 1
ATOM 1564 N N . TYR A 1 209 ? -12.709 11.123 2.563 1.00 86.38 209 TYR A N 1
ATOM 1565 C CA . TYR A 1 209 ? -11.801 10.136 3.137 1.00 86.38 209 TYR A CA 1
ATOM 1566 C C . TYR A 1 209 ? -11.637 10.421 4.625 1.00 86.38 209 TYR A C 1
ATOM 1568 O O . TYR A 1 209 ? -11.530 11.584 5.025 1.00 86.38 209 TYR A O 1
ATOM 1576 N N . ASP A 1 210 ? -11.619 9.361 5.422 1.00 88.12 210 ASP A N 1
ATOM 1577 C CA . ASP A 1 210 ? -11.380 9.443 6.860 1.00 88.12 210 ASP A CA 1
ATOM 1578 C C . ASP A 1 210 ? -9.887 9.526 7.153 1.00 88.12 210 ASP A C 1
ATOM 1580 O O . ASP A 1 210 ? -9.508 10.130 8.145 1.00 88.12 210 ASP A O 1
ATOM 1584 N N . ALA A 1 211 ? -9.031 9.007 6.267 1.00 89.19 211 ALA A N 1
ATOM 1585 C CA . ALA A 1 211 ? -7.603 9.287 6.307 1.00 89.19 211 ALA A CA 1
ATOM 1586 C C . ALA A 1 211 ? -6.938 9.294 4.929 1.00 89.19 211 ALA A C 1
ATOM 1588 O O . ALA A 1 211 ? -7.406 8.643 3.990 1.00 89.19 211 ALA A O 1
ATOM 1589 N N . VAL A 1 212 ? -5.822 10.022 4.842 1.00 88.44 212 VAL A N 1
ATOM 1590 C CA . VAL A 1 212 ? -4.932 10.059 3.676 1.00 88.44 212 VAL A CA 1
ATOM 1591 C C . VAL A 1 212 ? -3.533 9.628 4.103 1.00 88.44 212 VAL A C 1
ATOM 1593 O O . VAL A 1 212 ? -2.929 10.253 4.973 1.00 88.44 212 VAL A O 1
ATOM 1596 N N . LEU A 1 213 ? -3.029 8.565 3.484 1.00 89.06 213 LEU A N 1
ATOM 1597 C CA . LEU A 1 213 ? -1.666 8.069 3.642 1.00 89.06 213 LEU A CA 1
ATOM 1598 C C . LEU A 1 213 ? -0.820 8.543 2.462 1.00 89.06 213 LEU A C 1
ATOM 1600 O O . LEU A 1 213 ? -1.249 8.426 1.316 1.00 89.06 213 LEU A O 1
ATOM 1604 N N . ALA A 1 214 ? 0.387 9.022 2.730 1.00 83.25 214 ALA A N 1
ATOM 1605 C CA . ALA A 1 214 ? 1.367 9.348 1.701 1.00 83.25 214 ALA A CA 1
ATOM 1606 C C . ALA A 1 214 ? 2.718 8.713 2.065 1.00 83.25 214 ALA A C 1
ATOM 1608 O O . ALA A 1 214 ? 3.562 9.354 2.694 1.00 83.25 214 ALA A O 1
ATOM 1609 N N . PRO A 1 215 ? 2.945 7.436 1.712 1.00 67.56 215 PRO A N 1
ATOM 1610 C CA . PRO A 1 215 ? 4.268 6.823 1.759 1.00 67.56 215 PRO A CA 1
ATOM 1611 C C . PRO A 1 215 ? 5.106 7.327 0.573 1.00 67.56 215 PRO A C 1
ATOM 1613 O O . PRO A 1 215 ? 5.450 6.567 -0.328 1.00 67.56 215 PRO A O 1
ATOM 1616 N N . ALA A 1 216 ? 5.361 8.634 0.512 1.00 58.19 216 ALA A N 1
ATOM 1617 C CA . ALA A 1 216 ? 6.012 9.258 -0.628 1.00 58.19 216 ALA A CA 1
ATOM 1618 C C . ALA A 1 216 ? 7.512 9.459 -0.406 1.00 58.19 216 ALA A C 1
ATOM 1620 O O . ALA A 1 216 ? 7.985 9.840 0.666 1.00 58.19 216 ALA A O 1
ATOM 1621 N N . SER A 1 217 ? 8.257 9.284 -1.496 1.00 48.56 217 SER A N 1
ATOM 1622 C CA . SER A 1 217 ? 9.578 9.870 -1.614 1.00 48.56 217 SER A CA 1
ATOM 1623 C C . SER A 1 217 ? 9.455 11.326 -2.040 1.00 48.56 217 SER A C 1
ATOM 1625 O O . SER A 1 217 ? 8.910 11.619 -3.108 1.00 48.56 217 SER A O 1
ATOM 1627 N N . ARG A 1 218 ? 9.953 12.250 -1.217 1.00 44.78 218 ARG A N 1
ATOM 1628 C CA . ARG A 1 218 ? 9.993 13.670 -1.577 1.00 44.78 218 ARG A CA 1
ATOM 1629 C C . ARG A 1 218 ? 11.246 13.909 -2.417 1.00 44.78 218 ARG A C 1
ATOM 1631 O O . ARG A 1 218 ? 12.353 13.533 -2.026 1.00 44.78 218 ARG A O 1
ATOM 1638 N N . ARG A 1 219 ? 11.096 14.559 -3.576 1.00 41.34 219 ARG A N 1
ATOM 1639 C CA . ARG A 1 219 ? 12.241 15.226 -4.210 1.00 41.34 219 ARG A CA 1
ATOM 1640 C C . ARG A 1 219 ? 12.598 16.422 -3.342 1.00 41.34 219 ARG A C 1
ATOM 1642 O O . ARG A 1 219 ? 11.789 17.340 -3.229 1.00 41.34 219 ARG A O 1
ATOM 1649 N N . VAL A 1 220 ? 13.804 16.438 -2.783 1.00 39.91 220 VAL A N 1
ATOM 1650 C CA . VAL A 1 220 ? 14.354 17.665 -2.205 1.00 39.91 220 VAL A CA 1
ATOM 1651 C C . VAL A 1 220 ? 14.552 18.647 -3.362 1.00 39.91 220 VAL A C 1
ATOM 1653 O O . VAL A 1 220 ? 15.287 18.381 -4.318 1.00 39.91 220 VAL A O 1
ATOM 1656 N N . GLY A 1 221 ? 13.791 19.740 -3.349 1.00 36.75 221 GLY A N 1
ATOM 1657 C CA . GLY A 1 221 ? 13.866 20.774 -4.370 1.00 36.75 221 GLY A CA 1
ATOM 1658 C C . GLY A 1 221 ? 15.214 21.481 -4.292 1.00 36.75 221 GLY A C 1
ATOM 1659 O O . GLY A 1 221 ? 15.480 22.199 -3.337 1.00 36.75 221 GLY A O 1
ATOM 1660 N N . GLY A 1 222 ? 16.059 21.304 -5.309 1.00 35.91 222 GLY A N 1
ATOM 1661 C CA . GLY A 1 222 ? 17.270 22.104 -5.458 1.00 35.91 222 GLY A CA 1
ATOM 1662 C C . GLY A 1 222 ? 16.896 23.581 -5.571 1.00 35.91 222 GLY A C 1
ATOM 1663 O O . GLY A 1 222 ? 16.206 23.976 -6.515 1.00 35.91 222 GLY A O 1
ATOM 1664 N N . GLY A 1 223 ? 17.338 24.380 -4.599 1.00 31.34 223 GLY A N 1
ATOM 1665 C CA . GLY A 1 223 ? 17.140 25.822 -4.579 1.00 31.34 223 GLY A CA 1
ATOM 1666 C C . GLY A 1 223 ? 17.506 26.452 -5.923 1.00 31.34 223 GLY A C 1
ATOM 1667 O O . GLY A 1 223 ? 18.556 26.174 -6.504 1.00 31.34 223 GLY A O 1
ATOM 1668 N N . SER A 1 224 ? 16.619 27.311 -6.423 1.00 36.56 224 SER A N 1
ATOM 1669 C CA . SER A 1 224 ? 16.832 28.126 -7.619 1.00 36.56 224 SER A CA 1
ATOM 1670 C C . SER A 1 224 ? 17.970 29.133 -7.385 1.00 36.56 224 SER A C 1
ATOM 1672 O O . SER A 1 224 ? 17.737 30.314 -7.129 1.00 36.56 224 SER A O 1
ATOM 1674 N N . GLY A 1 225 ? 19.215 28.672 -7.493 1.00 32.94 225 GLY A N 1
ATOM 1675 C CA . GLY A 1 225 ? 20.398 29.505 -7.671 1.00 32.94 225 GLY A CA 1
ATOM 1676 C C . GLY A 1 225 ? 20.543 29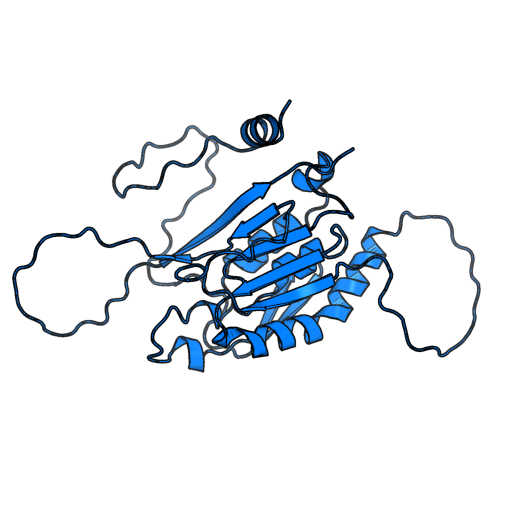.885 -9.144 1.00 32.94 225 GLY A C 1
ATOM 1677 O O . GLY A 1 225 ? 20.688 29.021 -10.008 1.00 32.94 225 GLY A O 1
ATOM 1678 N N . GLY A 1 226 ? 20.459 31.184 -9.434 1.00 31.53 226 GLY A N 1
ATOM 1679 C CA . GLY A 1 226 ? 20.510 31.750 -10.781 1.00 31.53 226 GLY A CA 1
ATOM 1680 C C . GLY A 1 226 ? 21.736 31.326 -11.598 1.00 31.53 226 GLY A C 1
ATOM 1681 O O . GLY A 1 226 ? 22.831 31.127 -11.081 1.00 31.53 226 GLY A O 1
ATOM 1682 N N . GLY A 1 227 ? 21.509 31.186 -12.905 1.00 31.89 227 GLY A N 1
ATOM 1683 C CA . GLY A 1 227 ? 22.408 30.563 -13.868 1.00 31.89 227 GLY A CA 1
ATOM 1684 C C . GLY A 1 227 ? 23.805 31.172 -14.009 1.00 31.89 227 GLY A C 1
ATOM 1685 O O . GLY A 1 227 ? 24.004 32.383 -13.964 1.00 31.89 227 GLY A O 1
ATOM 1686 N N . GLY A 1 228 ? 24.756 30.295 -14.340 1.00 31.52 228 GLY A N 1
ATOM 1687 C CA . GLY A 1 228 ? 26.057 30.687 -14.865 1.00 31.52 228 GLY A CA 1
ATOM 1688 C C . GLY A 1 228 ? 26.992 29.516 -15.169 1.00 31.52 228 GLY A C 1
ATOM 1689 O O . GLY A 1 228 ? 27.950 29.311 -14.442 1.00 31.52 228 GLY A O 1
ATOM 1690 N N . GLY A 1 229 ? 26.786 28.809 -16.290 1.00 32.09 229 GLY A N 1
ATOM 1691 C CA . GLY A 1 229 ? 27.911 28.186 -17.009 1.00 32.09 229 GLY A CA 1
ATOM 1692 C C . GLY A 1 229 ? 27.899 26.668 -17.244 1.00 32.09 229 GLY A C 1
ATOM 1693 O O . GLY A 1 229 ? 28.183 25.878 -16.362 1.00 32.09 229 GLY A O 1
ATOM 1694 N N . ARG A 1 230 ? 27.723 26.322 -18.528 1.00 34.22 230 ARG A N 1
ATOM 1695 C CA . ARG A 1 230 ? 28.362 25.232 -19.304 1.00 34.22 230 ARG A CA 1
ATOM 1696 C C . ARG A 1 230 ? 28.266 23.785 -18.786 1.00 34.22 230 ARG A C 1
ATOM 1698 O O . ARG A 1 230 ? 29.033 23.321 -17.957 1.00 34.22 230 ARG A O 1
ATOM 1705 N N . ARG A 1 231 ? 27.415 23.038 -19.500 1.00 42.94 231 ARG A N 1
ATOM 1706 C CA . ARG A 1 231 ? 27.287 21.574 -19.529 1.00 42.94 231 ARG A CA 1
ATOM 1707 C C . ARG A 1 231 ? 28.622 20.850 -19.770 1.00 42.94 231 ARG A C 1
ATOM 1709 O O . ARG A 1 231 ? 29.234 21.034 -20.823 1.00 42.94 231 ARG A O 1
ATOM 1716 N N . ARG A 1 232 ? 28.947 19.902 -18.891 1.00 34.19 232 ARG A N 1
ATOM 1717 C CA . ARG A 1 232 ? 29.427 18.555 -19.242 1.00 34.19 232 ARG A CA 1
ATOM 1718 C C . ARG A 1 232 ? 28.749 17.564 -18.299 1.00 34.19 232 ARG A C 1
ATOM 1720 O O . ARG A 1 232 ? 28.508 17.900 -17.149 1.00 34.19 232 ARG A O 1
ATOM 1727 N N . GLY A 1 233 ? 28.342 16.432 -18.868 1.00 39.75 233 GLY A N 1
ATOM 1728 C CA . GLY A 1 233 ? 27.461 15.461 -18.235 1.00 39.75 233 GLY A CA 1
ATOM 1729 C C . GLY A 1 233 ? 28.026 14.894 -16.944 1.00 39.75 233 GLY A C 1
ATOM 1730 O O . GLY A 1 233 ? 29.172 14.462 -16.916 1.00 39.75 233 GLY A O 1
ATOM 1731 N N . ASP A 1 234 ? 27.165 14.868 -15.939 1.00 29.41 234 ASP A N 1
ATOM 1732 C CA . ASP A 1 234 ? 27.188 13.885 -14.873 1.00 29.41 234 ASP A CA 1
ATOM 1733 C C . ASP A 1 234 ? 25.731 13.527 -14.574 1.00 29.41 234 ASP A C 1
ATOM 1735 O O . ASP A 1 234 ? 24.838 14.374 -14.705 1.00 29.41 234 ASP A O 1
ATOM 1739 N N . GLY A 1 235 ? 25.479 12.249 -14.302 1.00 34.16 235 GLY A N 1
ATOM 1740 C CA . GLY A 1 235 ? 24.159 11.752 -13.936 1.00 34.16 235 GLY A CA 1
ATOM 1741 C C . GLY A 1 235 ? 23.712 12.437 -12.653 1.00 34.16 235 GLY A C 1
ATOM 1742 O O . GLY A 1 235 ? 24.342 12.285 -11.615 1.00 34.16 235 GLY A O 1
ATOM 1743 N N . ASP A 1 236 ? 22.649 13.226 -12.748 1.00 31.80 236 ASP A N 1
ATOM 1744 C CA . ASP A 1 236 ? 22.107 13.998 -11.636 1.00 31.80 236 ASP A CA 1
ATOM 1745 C C . ASP A 1 236 ? 21.337 13.055 -10.693 1.00 31.80 236 ASP A C 1
ATOM 1747 O O . ASP A 1 236 ? 20.107 12.958 -10.746 1.00 31.80 236 ASP A O 1
ATOM 1751 N N . GLU A 1 237 ? 22.079 12.301 -9.873 1.00 39.34 237 GLU A N 1
ATOM 1752 C CA . GLU A 1 237 ? 21.579 11.548 -8.716 1.00 39.34 237 GLU A CA 1
ATOM 1753 C C . GLU A 1 237 ? 21.129 12.539 -7.629 1.00 39.34 237 GLU A C 1
ATOM 1755 O O . GLU A 1 237 ? 21.760 12.707 -6.588 1.00 39.34 237 GLU A O 1
ATOM 1760 N N . ARG A 1 238 ? 20.034 13.262 -7.893 1.00 41.62 238 ARG A N 1
ATOM 1761 C CA . ARG A 1 238 ? 19.407 14.145 -6.901 1.00 41.62 238 ARG A CA 1
ATOM 1762 C C . ARG A 1 238 ? 18.772 13.304 -5.802 1.00 41.62 238 ARG A C 1
ATOM 1764 O O . ARG A 1 238 ? 17.956 12.430 -6.098 1.00 41.62 238 ARG A O 1
ATOM 1771 N N . GLY A 1 239 ? 19.135 13.614 -4.558 1.00 41.31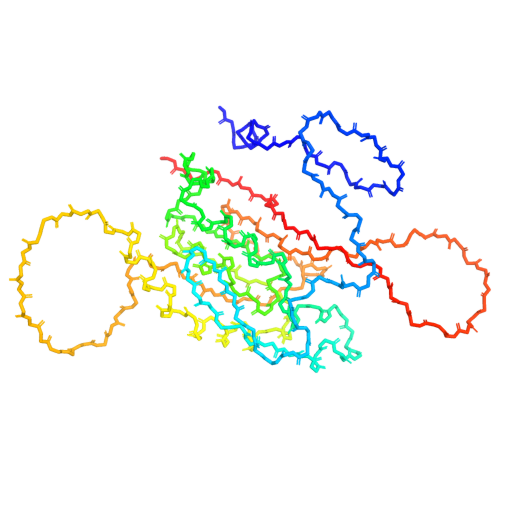 239 GLY A N 1
ATOM 1772 C CA . GLY A 1 239 ? 18.651 12.953 -3.350 1.00 41.31 239 GLY A CA 1
ATOM 1773 C C . GLY A 1 239 ? 17.127 12.837 -3.318 1.00 41.31 239 GLY A C 1
ATOM 1774 O O . GLY A 1 239 ? 16.401 13.823 -3.450 1.00 41.31 239 GLY A O 1
ATOM 1775 N N . GLN A 1 240 ? 16.659 11.604 -3.176 1.00 44.44 240 GLN A N 1
ATOM 1776 C CA . GLN A 1 240 ? 15.277 11.260 -2.881 1.00 44.44 240 GLN A CA 1
ATOM 1777 C C . GLN A 1 240 ? 15.259 10.693 -1.467 1.00 44.44 240 GLN A C 1
ATOM 1779 O O . GLN A 1 240 ? 15.959 9.720 -1.188 1.00 44.44 240 GLN A O 1
ATOM 1784 N N . GLU A 1 241 ? 14.495 11.319 -0.578 1.00 45.69 241 GLU A N 1
ATOM 1785 C CA . GLU A 1 241 ? 14.315 10.844 0.793 1.00 45.69 241 GLU A CA 1
ATOM 1786 C C . GLU A 1 241 ? 13.001 10.071 0.889 1.00 45.69 241 GLU A C 1
ATOM 1788 O O . GLU A 1 241 ? 12.034 10.410 0.205 1.00 45.69 241 GLU A O 1
ATOM 1793 N N . ALA A 1 242 ? 12.977 9.001 1.684 1.00 47.34 242 ALA A N 1
ATOM 1794 C CA . ALA A 1 242 ? 11.788 8.191 1.917 1.00 47.34 242 ALA A CA 1
ATOM 1795 C C . ALA A 1 242 ? 11.082 8.671 3.191 1.00 47.34 242 ALA A C 1
ATOM 1797 O O . ALA A 1 242 ? 11.644 8.540 4.277 1.00 47.34 242 ALA A O 1
ATOM 1798 N N . ALA A 1 243 ? 9.848 9.160 3.070 1.00 49.25 243 ALA A N 1
ATOM 1799 C CA . ALA A 1 243 ? 8.999 9.508 4.203 1.00 49.25 243 ALA A CA 1
ATOM 1800 C C . ALA A 1 243 ? 7.672 8.737 4.125 1.00 49.25 243 ALA A C 1
ATOM 1802 O O . ALA A 1 243 ? 7.221 8.333 3.053 1.00 49.25 243 ALA A O 1
ATOM 1803 N N . ALA A 1 244 ? 7.052 8.489 5.275 1.00 54.66 244 ALA A N 1
ATOM 1804 C CA . ALA A 1 244 ? 5.690 7.978 5.339 1.00 54.66 244 ALA A CA 1
ATOM 1805 C C . ALA A 1 244 ? 4.893 8.848 6.297 1.00 54.66 244 ALA A C 1
ATOM 1807 O O . ALA A 1 244 ? 5.235 8.946 7.473 1.00 54.66 244 ALA A O 1
ATOM 1808 N N . GLU A 1 245 ? 3.844 9.478 5.776 1.00 57.59 245 GLU A N 1
ATOM 1809 C CA . GLU A 1 245 ? 3.078 10.475 6.511 1.00 57.59 245 GLU A CA 1
ATOM 1810 C C . GLU A 1 245 ? 1.580 10.148 6.505 1.00 57.59 245 GLU A C 1
ATOM 1812 O O . GLU A 1 245 ? 1.018 9.674 5.509 1.00 57.59 245 GLU A O 1
ATOM 1817 N N . LEU A 1 246 ? 0.927 10.409 7.639 1.00 56.47 246 LEU A N 1
ATOM 1818 C CA . LEU A 1 246 ? -0.526 10.476 7.753 1.00 56.47 246 LEU A CA 1
ATOM 1819 C C . LEU A 1 246 ? -0.937 11.943 7.585 1.00 56.47 246 LEU A C 1
ATOM 1821 O O . LEU A 1 246 ? -0.925 12.708 8.542 1.00 56.47 246 LEU A O 1
ATOM 1825 N N . VAL A 1 247 ? -1.312 12.314 6.364 1.00 58.38 247 VAL A N 1
ATOM 1826 C CA . VAL A 1 247 ? -1.535 13.717 5.966 1.00 58.38 247 VAL A CA 1
ATOM 1827 C C . VAL A 1 247 ? -2.880 14.251 6.475 1.00 58.38 247 VAL A C 1
ATOM 1829 O O . VAL A 1 247 ? -3.070 15.449 6.673 1.00 58.38 247 VAL A O 1
ATOM 1832 N N . HIS A 1 248 ? -3.862 13.370 6.682 1.00 57.50 248 HIS A N 1
ATOM 1833 C CA . HIS A 1 248 ? -5.178 13.760 7.183 1.00 57.50 248 HIS A CA 1
ATOM 1834 C C . HIS A 1 248 ? -5.834 12.618 7.952 1.00 57.50 248 HIS A C 1
ATOM 1836 O O . HIS A 1 248 ? -5.741 11.470 7.522 1.00 57.50 248 HIS A O 1
ATOM 1842 N N . CYS A 1 249 ? -6.552 12.942 9.032 1.00 47.84 249 CYS A N 1
ATOM 1843 C CA . CYS A 1 249 ? -7.472 12.029 9.706 1.00 47.84 249 CYS A CA 1
ATOM 1844 C C . CYS A 1 249 ? -8.743 12.779 10.149 1.00 47.84 249 CYS A C 1
ATOM 1846 O O . CYS A 1 249 ? -8.660 13.816 10.810 1.00 47.84 249 CYS A O 1
ATOM 1848 N N . ARG A 1 250 ? -9.924 12.243 9.832 1.00 57.50 250 ARG A N 1
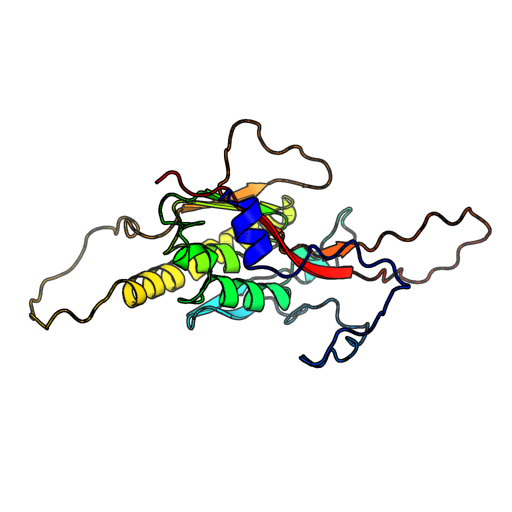ATOM 1849 C CA . ARG A 1 250 ? -11.219 12.624 10.411 1.00 57.50 250 ARG A CA 1
ATOM 1850 C C . ARG A 1 250 ? -11.667 11.509 11.345 1.00 57.50 250 ARG A C 1
ATOM 1852 O O . ARG A 1 250 ? -11.559 10.346 10.984 1.00 57.50 250 ARG A O 1
ATOM 1859 N N . ALA A 1 251 ? -12.167 11.854 12.531 1.00 46.88 251 ALA A N 1
ATOM 1860 C CA . ALA A 1 251 ? -12.753 10.853 13.416 1.00 46.88 251 ALA A CA 1
ATOM 1861 C C . ALA A 1 251 ? -13.998 10.260 12.765 1.00 46.88 251 ALA A C 1
ATOM 1863 O O . ALA A 1 251 ? -14.847 10.999 12.252 1.00 46.88 251 ALA A O 1
ATOM 1864 N N . ALA A 1 252 ? -14.119 8.940 12.871 1.00 42.81 252 ALA A N 1
ATOM 1865 C CA . ALA A 1 252 ? -15.374 8.255 12.639 1.00 42.81 252 ALA A CA 1
ATOM 1866 C C . ALA A 1 252 ? -16.475 8.888 13.512 1.00 42.81 252 ALA A C 1
ATOM 1868 O O . ALA A 1 252 ? -16.278 9.167 14.699 1.00 42.81 252 ALA A O 1
ATOM 1869 N N . ALA A 1 253 ? -17.631 9.170 12.910 1.00 37.03 253 ALA A N 1
ATOM 1870 C CA . ALA A 1 253 ? -18.785 9.667 13.647 1.00 37.03 253 ALA A CA 1
ATOM 1871 C C . ALA A 1 253 ? -19.281 8.565 14.601 1.00 37.03 253 ALA A C 1
ATOM 1873 O O . ALA A 1 253 ? -19.668 7.492 14.139 1.00 37.03 253 ALA A O 1
ATOM 1874 N N . ALA A 1 254 ? -19.224 8.839 15.909 1.00 32.22 254 ALA A N 1
ATOM 1875 C CA . ALA A 1 254 ? -19.702 7.956 16.976 1.00 32.22 254 ALA A CA 1
ATOM 1876 C C . ALA A 1 254 ? -21.228 7.766 16.963 1.00 32.22 254 ALA A C 1
ATOM 1878 O O . ALA A 1 254 ? -21.947 8.741 16.636 1.00 32.22 254 ALA A O 1
#

Radius of gyration: 20.85 Å; chains: 1; bounding box: 50×64×45 Å

InterPro domains:
  IPR029063 S-adenosyl-L-methionine-dependent methyltransferase superfamily [G3DSA:3.40.50.150] (39-215)

Secondary structure (DSSP, 8-state):
--HHHHHHHHSPSP-----TT--PPPPS-----PPPPTT--SBS-SS-SEEEEEETTEEEEEE--HHHHTS--SS--GGGS-BTHHHHHHHHHH-TT-HHHHTTSS-TT-EEEEES-TT--HHHHHHTTT-SEEEEEE-GGGHHHHHHHHHHHHHHHHHHHHHHH-----------------PPPTTS-EEEEEE--TTTPPPPTT---SEEEE-PEEE-----PPP------------EEE--EEEEE-PPP-

Sequence (254 aa):
MTCAELLESLLEPEIEDADEGSIIPPPPFSLSHTPLPSSDLGFVDPRARTVEARVGGVDYTIHQSPGVLSSDRAGGTTGAVLWKISPVFADWLASPTNFLFSTSLLDRASTILELGCGISPLNALALAPRVATHLLTDQAYVQRLVQLNIDTNSTAAAAAAVTVASTPRSASRRKSKLTSPQQPPHNAARVSFETLDWETDQLPPRRSYDAVLAPASRRVGGGSGGGGGRRRGDGDERGQEAAAELVHCRAAAA

pLDDT: mean 70.09, std 23.2, range [29.41, 97.69]